Protein AF-A0A834MAJ1-F1 (afdb_monomer)

Structure (mmCIF, N/CA/C/O backbone):
data_AF-A0A834MAJ1-F1
#
_entry.id   AF-A0A834MAJ1-F1
#
loop_
_atom_site.group_PDB
_atom_site.id
_atom_site.type_symbol
_atom_site.label_atom_id
_atom_site.label_alt_id
_atom_site.label_comp_id
_atom_site.label_asym_id
_atom_site.label_entity_id
_atom_site.label_seq_id
_atom_site.pdbx_PDB_ins_code
_atom_site.Cartn_x
_atom_site.Cartn_y
_atom_site.Cartn_z
_atom_site.occupancy
_atom_site.B_iso_or_equiv
_atom_site.auth_seq_id
_atom_site.auth_comp_id
_atom_site.auth_asym_id
_atom_site.auth_atom_id
_atom_site.pdbx_PDB_model_num
ATOM 1 N N . MET A 1 1 ? -11.933 -17.002 26.196 1.00 46.22 1 MET A N 1
ATOM 2 C CA . MET A 1 1 ? -11.369 -16.335 25.002 1.00 46.22 1 MET A CA 1
ATOM 3 C C . MET A 1 1 ? -11.145 -14.880 25.363 1.00 46.22 1 MET A C 1
ATOM 5 O O . MET A 1 1 ? -12.083 -14.262 25.847 1.00 46.22 1 MET A O 1
ATOM 9 N N . GLU A 1 2 ? -9.926 -14.362 25.217 1.00 52.28 2 GLU A N 1
ATOM 10 C CA . GLU A 1 2 ? -9.663 -12.934 25.444 1.00 52.28 2 GLU A CA 1
ATOM 11 C C . GLU A 1 2 ? -10.450 -12.072 24.440 1.00 52.28 2 GLU A C 1
ATOM 13 O O . GLU A 1 2 ? -10.590 -12.468 23.277 1.00 52.28 2 GLU A O 1
ATOM 18 N N . PRO A 1 3 ? -10.980 -10.908 24.855 1.00 64.56 3 PRO A N 1
ATOM 19 C CA . PRO A 1 3 ? -11.708 -10.025 23.956 1.00 64.56 3 PRO A CA 1
ATOM 20 C C . PRO A 1 3 ? -10.778 -9.467 22.868 1.00 64.56 3 PRO A C 1
ATOM 22 O O . PRO A 1 3 ? -9.703 -8.935 23.147 1.00 64.56 3 PRO A O 1
ATOM 25 N N . LEU A 1 4 ? -11.207 -9.563 21.606 1.00 78.62 4 LEU A N 1
ATOM 26 C CA . LEU A 1 4 ? -10.490 -8.982 20.469 1.00 78.62 4 LEU A CA 1
ATOM 27 C C . LEU A 1 4 ? -10.403 -7.461 20.629 1.00 78.62 4 LEU A C 1
ATOM 29 O O . LEU A 1 4 ? -11.425 -6.790 20.752 1.00 78.62 4 LEU A O 1
ATOM 33 N N . LYS A 1 5 ? -9.188 -6.914 20.581 1.00 85.25 5 LYS A N 1
ATOM 34 C CA . LYS A 1 5 ? -8.934 -5.467 20.583 1.00 85.25 5 LYS A CA 1
ATOM 35 C C . LYS A 1 5 ? -9.150 -4.852 19.204 1.00 85.25 5 LYS A C 1
ATOM 37 O O . LYS A 1 5 ? -8.809 -5.480 18.201 1.00 85.25 5 LYS A O 1
ATOM 42 N N . TRP A 1 6 ? -9.617 -3.604 19.143 1.00 85.81 6 TRP A N 1
ATOM 43 C CA . TRP A 1 6 ? -9.810 -2.872 17.879 1.00 85.81 6 TRP A CA 1
ATOM 44 C C . TRP A 1 6 ? -8.545 -2.777 17.030 1.00 85.81 6 TRP A C 1
ATOM 46 O O . TRP A 1 6 ? -8.604 -2.924 15.811 1.00 85.81 6 TRP A O 1
ATOM 56 N N . LYS A 1 7 ? -7.383 -2.646 17.677 1.00 86.19 7 LYS A N 1
ATOM 57 C CA . LYS A 1 7 ? -6.070 -2.659 17.022 1.00 86.19 7 LYS A CA 1
ATOM 58 C C . LYS A 1 7 ? -5.853 -3.864 16.093 1.00 86.19 7 LYS A C 1
ATOM 60 O O . LYS A 1 7 ? -5.155 -3.752 15.087 1.00 86.19 7 LYS A O 1
ATOM 65 N N . ASN A 1 8 ? -6.490 -5.004 16.375 1.00 87.56 8 ASN A N 1
ATOM 66 C CA . ASN A 1 8 ? -6.379 -6.201 15.542 1.00 87.56 8 ASN A CA 1
ATOM 67 C C . ASN A 1 8 ? -6.985 -6.031 14.141 1.00 87.56 8 ASN A C 1
ATOM 69 O O . ASN A 1 8 ? -6.649 -6.817 13.257 1.00 87.56 8 ASN A O 1
ATOM 73 N N . ALA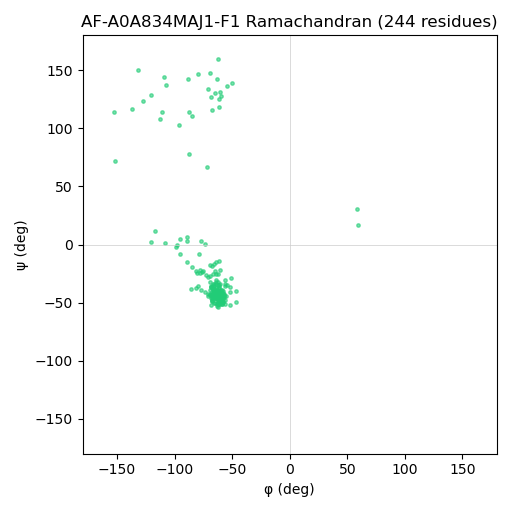 A 1 9 ? -7.832 -5.023 13.904 1.00 85.81 9 ALA A N 1
ATOM 74 C CA . ALA A 1 9 ? -8.330 -4.695 12.566 1.00 85.81 9 ALA A CA 1
ATOM 75 C C . ALA A 1 9 ? -7.207 -4.237 11.615 1.00 85.81 9 ALA A C 1
ATOM 77 O O . ALA A 1 9 ? -7.323 -4.423 10.407 1.00 85.81 9 ALA A O 1
ATOM 78 N N . PHE A 1 10 ? -6.104 -3.703 12.156 1.00 87.94 10 PHE A N 1
ATOM 79 C CA . PHE A 1 10 ? -4.970 -3.165 11.393 1.00 87.94 10 PHE A CA 1
ATOM 80 C C . PHE A 1 10 ? -3.799 -4.143 11.266 1.00 87.94 10 PHE A C 1
ATOM 82 O O . PHE A 1 10 ? -2.800 -3.832 10.623 1.00 87.94 10 PHE A O 1
ATOM 89 N N . LYS A 1 11 ? -3.882 -5.332 11.876 1.00 86.06 11 LYS A N 1
ATOM 90 C CA . LYS A 1 11 ? -2.740 -6.256 11.974 1.00 86.06 11 LYS A CA 1
ATOM 91 C C . LYS A 1 11 ? -2.187 -6.646 10.601 1.00 86.06 11 LYS A C 1
ATOM 93 O O . LYS A 1 11 ? -0.975 -6.728 10.426 1.00 86.06 11 LYS A O 1
ATOM 98 N N . THR A 1 12 ? -3.071 -6.871 9.631 1.00 84.69 12 THR A N 1
ATOM 99 C CA . THR A 1 12 ? -2.677 -7.270 8.273 1.00 84.69 12 THR A CA 1
ATOM 100 C C . THR A 1 12 ? -1.946 -6.135 7.547 1.00 84.69 12 THR A C 1
ATOM 102 O O . THR A 1 12 ? -0.854 -6.356 7.031 1.00 84.69 12 THR A O 1
ATOM 105 N N . SER A 1 13 ? -2.481 -4.909 7.565 1.00 86.62 13 SER A N 1
ATOM 106 C CA . SER A 1 13 ? -1.827 -3.750 6.940 1.00 86.62 13 SER A CA 1
ATOM 107 C C . SER A 1 13 ? -0.518 -3.374 7.641 1.00 86.62 13 SER A C 1
ATOM 109 O O . SER A 1 13 ? 0.466 -3.079 6.970 1.00 86.62 13 SER A O 1
ATOM 111 N N . GLN A 1 14 ? -0.462 -3.457 8.976 1.00 85.94 14 GLN A N 1
ATOM 112 C CA . GLN A 1 14 ? 0.775 -3.252 9.737 1.00 85.94 14 GLN A CA 1
ATOM 113 C C . GLN A 1 14 ? 1.841 -4.282 9.368 1.00 85.94 14 GLN A C 1
ATOM 115 O O . GLN A 1 14 ? 2.971 -3.904 9.087 1.00 85.94 14 GLN A O 1
ATOM 120 N N . SER A 1 15 ? 1.480 -5.567 9.301 1.00 84.75 15 SER A N 1
ATOM 121 C CA . SER A 1 15 ? 2.411 -6.627 8.905 1.00 84.75 15 SER A CA 1
ATOM 122 C C . SER A 1 15 ? 2.980 -6.398 7.505 1.00 84.75 15 SER A C 1
ATOM 124 O O . SER A 1 15 ? 4.165 -6.638 7.291 1.00 84.75 15 SER A O 1
ATOM 126 N N . LEU A 1 16 ? 2.159 -5.926 6.562 1.00 83.50 16 LEU A N 1
ATOM 127 C CA . LEU A 1 16 ? 2.597 -5.615 5.200 1.00 83.50 16 LEU A CA 1
ATOM 128 C C . LEU A 1 16 ? 3.545 -4.418 5.160 1.00 83.50 16 LEU A C 1
ATOM 130 O O . LEU A 1 16 ? 4.599 -4.498 4.535 1.00 83.50 16 LEU A O 1
ATOM 134 N N . LEU A 1 17 ? 3.210 -3.330 5.857 1.00 83.50 17 LEU A N 1
ATOM 135 C CA . LEU A 1 17 ? 4.080 -2.157 5.924 1.00 83.50 17 LEU A CA 1
ATOM 136 C C . LEU A 1 17 ? 5.395 -2.469 6.653 1.00 83.50 17 LEU A C 1
ATOM 138 O O . LEU A 1 17 ? 6.430 -1.927 6.277 1.00 83.50 17 LEU A O 1
ATOM 142 N N . THR A 1 18 ? 5.379 -3.347 7.660 1.00 82.94 18 THR A N 1
ATOM 143 C CA . THR A 1 18 ? 6.596 -3.844 8.319 1.00 82.94 18 THR A CA 1
ATOM 144 C C . THR A 1 18 ? 7.429 -4.687 7.365 1.00 82.94 18 THR A C 1
ATOM 146 O O . THR A 1 18 ? 8.635 -4.495 7.297 1.00 82.94 18 THR A O 1
ATOM 149 N N . TRP A 1 19 ? 6.808 -5.587 6.600 1.00 77.81 19 TRP A N 1
ATOM 150 C CA . TRP A 1 19 ? 7.524 -6.415 5.628 1.00 77.81 19 TRP A CA 1
ATOM 151 C C . TRP A 1 19 ? 8.155 -5.586 4.505 1.00 77.81 19 TRP A C 1
ATOM 153 O O . TRP A 1 19 ? 9.258 -5.882 4.058 1.00 77.81 19 TRP A O 1
ATOM 163 N N . CYS A 1 20 ? 7.494 -4.499 4.105 1.00 75.69 20 CYS A N 1
ATOM 164 C CA . CYS A 1 20 ? 8.055 -3.524 3.174 1.00 75.69 20 CYS A CA 1
ATOM 165 C C . CYS A 1 20 ? 9.075 -2.578 3.837 1.00 75.69 20 CYS A C 1
ATOM 167 O O . CYS A 1 20 ? 9.546 -1.659 3.180 1.00 75.69 20 CYS A O 1
ATOM 169 N N . GLU A 1 21 ? 9.405 -2.753 5.124 1.00 73.62 21 GLU A N 1
ATOM 170 C CA . GLU A 1 21 ? 10.336 -1.905 5.895 1.00 73.62 21 GLU A CA 1
ATOM 171 C C . GLU A 1 21 ? 9.921 -0.426 5.978 1.00 73.62 21 GLU A C 1
ATOM 173 O O . GLU A 1 21 ? 10.701 0.455 6.339 1.00 73.62 21 GLU A O 1
ATOM 178 N N . VAL A 1 22 ? 8.657 -0.146 5.669 1.00 73.75 22 VAL A N 1
ATOM 179 C CA . VAL A 1 22 ? 8.070 1.187 5.731 1.00 73.75 22 VAL A CA 1
ATOM 180 C C . VAL A 1 22 ? 7.583 1.456 7.160 1.00 73.75 22 VAL A C 1
ATOM 182 O O . VAL A 1 22 ? 7.798 2.541 7.695 1.00 73.75 22 VAL A O 1
ATOM 185 N N . TRP A 1 23 ? 7.014 0.453 7.840 1.00 72.69 23 TRP A N 1
ATOM 186 C CA . TRP A 1 23 ? 6.566 0.555 9.234 1.00 72.69 23 TRP A CA 1
ATOM 187 C C . TRP A 1 23 ? 7.670 0.222 10.236 1.00 72.69 23 TRP A C 1
ATOM 189 O O . TRP A 1 23 ? 8.068 -0.934 10.384 1.00 72.69 23 TRP A O 1
ATOM 199 N N . ILE A 1 24 ? 8.096 1.220 11.006 1.00 64.62 24 ILE A N 1
ATOM 200 C CA . ILE A 1 24 ? 9.129 1.058 12.031 1.00 64.62 24 ILE A CA 1
ATOM 201 C C . ILE A 1 24 ? 8.473 0.551 13.323 1.00 64.62 24 ILE A C 1
ATOM 203 O O . ILE A 1 24 ? 7.722 1.272 13.985 1.00 64.62 24 ILE A O 1
ATOM 207 N N . LEU A 1 25 ? 8.750 -0.704 13.682 1.00 57.88 25 LEU A N 1
ATOM 208 C CA . LEU A 1 25 ? 8.228 -1.332 14.903 1.00 57.88 25 LEU A CA 1
ATOM 209 C C . LEU A 1 25 ? 8.798 -0.681 16.180 1.00 57.88 25 LEU A C 1
ATOM 211 O O . LEU A 1 25 ? 8.062 -0.428 17.140 1.00 57.88 25 LEU A O 1
ATOM 215 N N . ASP A 1 26 ? 10.078 -0.307 16.171 1.00 56.38 26 ASP A N 1
ATOM 216 C CA . ASP A 1 26 ? 10.748 0.295 17.324 1.00 56.38 26 ASP A CA 1
ATOM 217 C C . ASP A 1 26 ? 10.617 1.820 17.362 1.00 56.38 26 ASP A C 1
ATOM 219 O O . ASP A 1 26 ? 10.694 2.504 16.346 1.00 56.38 26 ASP A O 1
ATOM 223 N N . LYS A 1 27 ? 10.462 2.391 18.566 1.00 54.06 27 LYS A N 1
ATOM 224 C CA . LYS A 1 27 ? 10.480 3.857 18.764 1.00 54.06 27 LYS A CA 1
ATOM 225 C C . LYS A 1 27 ? 11.814 4.499 18.348 1.00 54.06 27 LYS A C 1
ATOM 227 O O . LYS A 1 27 ? 11.891 5.714 18.224 1.00 54.06 27 LYS A O 1
ATOM 232 N N . LYS A 1 28 ? 12.865 3.698 18.143 1.00 55.03 28 LYS A N 1
ATOM 233 C CA . LYS A 1 28 ? 14.158 4.137 17.616 1.00 55.03 28 LYS A CA 1
ATOM 234 C C . LYS A 1 28 ? 14.376 3.522 16.241 1.00 55.03 28 LYS A C 1
ATOM 236 O O . LYS A 1 28 ? 14.657 2.334 16.120 1.00 55.03 28 LYS A O 1
ATOM 241 N N . ARG A 1 29 ? 14.288 4.355 15.207 1.00 62.09 29 ARG A N 1
ATOM 242 C CA . ARG A 1 29 ? 14.699 3.987 13.853 1.00 62.09 29 ARG A CA 1
ATOM 243 C C . ARG A 1 29 ? 16.192 3.663 13.867 1.00 62.09 29 ARG A C 1
ATOM 245 O O . ARG A 1 29 ? 17.007 4.517 14.213 1.00 62.09 29 ARG A O 1
ATOM 252 N N . THR A 1 30 ? 16.559 2.433 13.526 1.00 68.19 30 THR A N 1
ATOM 253 C CA . THR A 1 30 ? 17.973 2.072 13.394 1.00 68.19 30 THR A CA 1
ATOM 254 C C . THR A 1 30 ? 18.564 2.780 12.175 1.00 68.19 30 THR A C 1
ATOM 256 O O . THR A 1 30 ? 17.884 3.003 11.170 1.00 68.19 30 THR A O 1
ATOM 259 N N . TRP A 1 31 ? 19.848 3.137 12.233 1.00 72.19 31 TRP A N 1
ATOM 260 C CA . TRP A 1 31 ? 20.552 3.755 11.102 1.00 72.19 31 TRP A CA 1
ATOM 261 C C . TRP A 1 31 ? 20.481 2.890 9.828 1.00 72.19 31 TRP A C 1
ATOM 263 O O . TRP A 1 31 ? 20.310 3.404 8.726 1.00 72.19 31 TRP A O 1
ATOM 273 N N . ILE A 1 32 ? 20.484 1.564 9.995 1.00 74.19 32 ILE A N 1
ATOM 274 C CA . ILE A 1 32 ? 20.326 0.588 8.909 1.00 74.19 32 ILE A CA 1
ATOM 275 C C . ILE A 1 32 ? 18.940 0.694 8.250 1.00 74.19 32 ILE A C 1
ATOM 277 O O . ILE A 1 32 ? 18.848 0.685 7.024 1.00 74.19 32 ILE A O 1
ATOM 281 N N . SER A 1 33 ? 17.864 0.833 9.036 1.00 71.69 33 SER A N 1
ATOM 282 C CA . SER A 1 33 ? 16.504 1.022 8.505 1.00 71.69 33 SER A CA 1
ATOM 283 C C . SER A 1 33 ? 16.390 2.322 7.698 1.00 71.69 33 SER A C 1
ATOM 285 O O . SER A 1 33 ? 15.805 2.326 6.614 1.00 71.69 33 SER A O 1
ATOM 287 N N . ASN A 1 34 ? 17.024 3.406 8.162 1.00 75.06 34 ASN A N 1
ATOM 288 C CA . ASN A 1 34 ? 17.093 4.670 7.421 1.00 75.06 34 ASN A CA 1
ATOM 289 C C . ASN A 1 34 ? 17.752 4.505 6.050 1.00 75.06 34 ASN A C 1
ATOM 291 O O . ASN A 1 34 ? 17.166 4.901 5.047 1.00 75.06 34 ASN A O 1
ATOM 295 N N . ILE A 1 35 ? 18.939 3.895 5.997 1.00 79.94 35 ILE A N 1
ATOM 296 C CA . ILE A 1 35 ? 19.668 3.700 4.735 1.00 79.94 35 ILE A CA 1
ATOM 297 C C . ILE A 1 35 ? 18.848 2.878 3.750 1.00 79.94 35 ILE A C 1
ATOM 299 O O . ILE A 1 35 ? 18.716 3.271 2.594 1.00 79.94 35 ILE A O 1
ATOM 303 N N . LYS A 1 36 ? 18.264 1.766 4.208 1.00 79.31 36 LYS A N 1
ATOM 304 C CA . LYS A 1 36 ? 17.434 0.906 3.359 1.00 79.31 36 LYS A CA 1
ATOM 305 C C . LYS A 1 36 ? 16.216 1.648 2.815 1.00 79.31 36 LYS A C 1
ATOM 307 O O . LYS A 1 36 ? 15.972 1.602 1.615 1.00 79.31 36 LYS A O 1
ATOM 312 N N . THR A 1 37 ? 15.495 2.379 3.669 1.00 76.50 37 THR A N 1
ATOM 313 C CA . THR A 1 37 ? 14.310 3.135 3.231 1.00 76.50 37 THR A CA 1
ATOM 314 C C . THR A 1 37 ? 14.692 4.207 2.205 1.00 76.50 37 THR A C 1
ATOM 316 O O . THR A 1 37 ? 14.018 4.359 1.189 1.00 76.50 37 THR A O 1
ATOM 319 N N . THR A 1 38 ? 15.798 4.925 2.434 1.00 79.75 38 THR A N 1
ATOM 320 C CA . THR A 1 38 ? 16.315 5.926 1.491 1.00 79.75 38 THR A CA 1
ATOM 321 C C . THR A 1 38 ? 16.727 5.287 0.169 1.00 79.75 38 THR A C 1
ATOM 323 O O . THR A 1 38 ? 16.395 5.816 -0.885 1.00 79.75 38 THR A O 1
ATOM 326 N N . PHE A 1 39 ? 17.400 4.135 0.204 1.00 85.62 39 PHE A N 1
ATOM 327 C CA . PHE A 1 39 ? 17.750 3.386 -1.000 1.00 85.62 39 PHE A CA 1
ATOM 328 C C . PHE A 1 39 ? 16.502 2.979 -1.793 1.00 85.62 39 PHE A C 1
ATOM 330 O O . PHE A 1 39 ? 16.455 3.199 -2.999 1.00 85.62 39 PHE A O 1
ATOM 337 N N . PHE A 1 40 ? 15.463 2.466 -1.127 1.00 84.75 40 PHE A N 1
ATOM 338 C CA . PHE A 1 40 ? 14.202 2.116 -1.785 1.00 84.75 40 PHE A CA 1
ATOM 339 C C . PHE A 1 40 ? 13.507 3.336 -2.392 1.00 84.75 40 PHE A C 1
ATOM 341 O O . PHE A 1 40 ? 13.060 3.265 -3.533 1.00 84.75 40 PHE A O 1
ATOM 348 N N . ALA A 1 41 ? 13.480 4.468 -1.683 1.00 81.81 41 ALA A N 1
ATOM 349 C CA . ALA A 1 41 ? 12.925 5.715 -2.204 1.00 81.81 41 ALA A CA 1
ATOM 350 C C . ALA A 1 41 ? 13.698 6.228 -3.434 1.00 81.81 41 ALA A C 1
ATOM 352 O O . ALA A 1 41 ? 13.095 6.644 -4.424 1.00 81.81 41 ALA A O 1
ATOM 353 N N . LEU A 1 42 ? 15.031 6.164 -3.405 1.00 86.44 42 LEU A N 1
ATOM 354 C CA . LEU A 1 42 ? 15.866 6.526 -4.551 1.00 86.44 42 LEU A CA 1
ATOM 355 C C . LEU A 1 42 ? 15.636 5.580 -5.734 1.00 86.44 42 LEU A C 1
ATOM 357 O O . LEU A 1 42 ? 15.492 6.053 -6.856 1.00 86.44 42 LEU A O 1
ATOM 361 N N . ALA A 1 43 ? 15.535 4.271 -5.493 1.00 89.75 43 ALA A N 1
ATOM 362 C CA . ALA A 1 43 ? 15.233 3.293 -6.535 1.00 89.75 43 ALA A CA 1
ATOM 363 C C . ALA A 1 43 ? 13.878 3.576 -7.203 1.00 89.75 43 ALA A C 1
ATOM 365 O O . ALA A 1 43 ? 13.795 3.556 -8.428 1.00 89.75 43 ALA A O 1
ATOM 366 N N . THR A 1 44 ? 12.840 3.919 -6.427 1.00 88.12 44 THR A N 1
ATOM 367 C CA . THR A 1 44 ? 11.529 4.300 -6.982 1.00 88.12 44 THR A CA 1
ATOM 368 C C . THR A 1 44 ? 11.578 5.596 -7.787 1.00 88.12 44 THR A C 1
ATOM 370 O O . THR A 1 44 ? 10.970 5.658 -8.845 1.00 88.12 44 THR A O 1
ATOM 373 N N . ILE A 1 45 ? 12.359 6.596 -7.358 1.00 88.50 45 ILE A N 1
ATOM 374 C CA . ILE A 1 45 ? 12.546 7.837 -8.129 1.00 88.50 45 ILE A CA 1
ATOM 375 C C . ILE A 1 45 ? 13.259 7.549 -9.454 1.00 88.50 45 ILE A C 1
ATOM 377 O O . ILE A 1 45 ? 12.858 8.061 -10.494 1.00 88.50 45 ILE A O 1
ATOM 381 N N . ILE A 1 46 ? 14.307 6.719 -9.434 1.00 91.38 46 ILE A N 1
ATOM 382 C CA . ILE A 1 46 ? 15.023 6.315 -10.652 1.00 91.38 46 ILE A CA 1
ATOM 383 C C . ILE A 1 46 ? 14.075 5.571 -11.596 1.00 91.38 46 ILE A C 1
ATOM 385 O O . ILE A 1 46 ? 14.083 5.832 -12.794 1.00 91.38 46 ILE A O 1
ATOM 389 N N . PHE A 1 47 ? 13.237 4.684 -11.065 1.00 92.38 47 PHE A N 1
ATOM 390 C CA . PHE A 1 47 ? 12.211 3.997 -11.840 1.00 92.38 47 PHE A CA 1
ATOM 391 C C . PHE A 1 47 ? 11.176 4.966 -12.440 1.00 92.38 47 PHE A C 1
ATOM 393 O O . PHE A 1 47 ? 10.884 4.876 -13.626 1.00 92.38 47 PHE A O 1
ATOM 400 N N . ASP A 1 48 ? 10.690 5.958 -11.692 1.00 90.56 48 ASP A N 1
ATOM 401 C CA . ASP A 1 48 ? 9.782 6.975 -12.241 1.00 90.56 48 ASP A CA 1
ATOM 402 C C . ASP A 1 48 ? 10.455 7.790 -13.369 1.00 90.56 48 ASP A C 1
ATOM 404 O O . ASP A 1 48 ? 9.818 8.127 -14.369 1.00 90.56 48 ASP A O 1
ATOM 408 N N . ILE A 1 49 ? 11.765 8.051 -13.269 1.00 90.50 49 ILE A N 1
ATOM 409 C CA . ILE A 1 49 ? 12.543 8.698 -14.338 1.00 90.50 49 ILE A CA 1
ATOM 410 C C . ILE A 1 49 ? 12.600 7.824 -15.598 1.00 90.50 49 ILE A C 1
ATOM 412 O O . ILE A 1 49 ? 12.466 8.361 -16.697 1.00 90.50 49 ILE A O 1
ATOM 416 N N . THR A 1 50 ? 12.762 6.499 -15.487 1.00 90.88 50 THR A N 1
ATOM 417 C CA . THR A 1 50 ? 12.778 5.634 -16.683 1.00 90.88 50 THR A CA 1
ATOM 418 C C . THR A 1 50 ? 11.425 5.627 -17.394 1.00 90.88 50 THR A C 1
ATOM 420 O O . THR A 1 50 ? 11.391 5.660 -18.624 1.00 90.88 50 THR A O 1
ATOM 423 N N . LEU A 1 51 ? 10.318 5.689 -16.648 1.00 90.12 51 LEU A N 1
ATOM 424 C CA . LEU A 1 51 ? 8.976 5.851 -17.219 1.00 90.12 51 LEU A CA 1
ATOM 425 C C . LEU A 1 51 ? 8.812 7.199 -17.938 1.00 90.12 51 LEU A C 1
ATOM 427 O O . LEU A 1 51 ? 8.228 7.258 -19.020 1.00 90.12 51 LEU A O 1
ATOM 431 N N . LEU A 1 52 ? 9.344 8.285 -17.365 1.00 89.81 52 LEU A N 1
ATOM 432 C CA . LEU A 1 52 ? 9.328 9.609 -17.998 1.00 89.81 52 LEU A CA 1
ATOM 433 C C . LEU A 1 52 ? 10.146 9.643 -19.294 1.00 89.81 52 LEU A C 1
ATOM 435 O O . LEU A 1 52 ? 9.717 10.261 -20.269 1.00 89.81 52 LEU A O 1
ATOM 439 N N . MET A 1 53 ? 11.297 8.967 -19.319 1.00 88.81 53 MET A N 1
ATOM 440 C CA . MET A 1 53 ? 12.101 8.833 -20.534 1.00 88.81 53 MET A CA 1
ATOM 441 C C . MET A 1 53 ? 11.309 8.124 -21.636 1.00 88.81 53 MET A C 1
ATOM 443 O O . MET A 1 53 ? 11.255 8.624 -22.759 1.00 88.81 53 MET A O 1
ATOM 447 N N . GLU A 1 54 ? 10.643 7.010 -21.319 1.00 89.38 54 GLU A N 1
ATOM 448 C CA . GLU A 1 54 ? 9.808 6.300 -22.294 1.00 89.38 54 GLU A CA 1
ATOM 449 C C . GLU A 1 54 ? 8.675 7.187 -22.823 1.00 89.38 54 GLU A C 1
ATOM 451 O O . GLU A 1 54 ? 8.493 7.313 -24.033 1.00 89.38 54 GLU A O 1
ATOM 456 N N . MET A 1 55 ? 7.979 7.901 -21.932 1.00 88.38 55 MET A N 1
ATOM 457 C CA . MET A 1 55 ? 6.931 8.855 -22.310 1.00 88.38 55 MET A CA 1
ATOM 458 C C . MET A 1 55 ? 7.434 9.938 -23.270 1.00 88.38 55 MET A C 1
ATOM 460 O O . MET A 1 55 ? 6.755 10.264 -24.245 1.00 88.38 55 MET A O 1
ATOM 464 N N . GLN A 1 56 ? 8.628 10.486 -23.029 1.00 88.62 56 GLN A N 1
ATOM 465 C CA . GLN A 1 56 ? 9.236 11.483 -23.912 1.00 88.62 56 GLN A CA 1
ATOM 466 C C . GLN A 1 56 ? 9.524 10.904 -25.305 1.00 88.62 56 GLN A C 1
ATOM 468 O O . GLN A 1 56 ? 9.307 11.567 -26.321 1.00 88.62 56 GLN A O 1
ATOM 473 N N . LEU A 1 57 ? 10.000 9.662 -25.365 1.00 88.00 57 LEU A N 1
ATOM 474 C CA . LEU A 1 57 ? 10.306 8.981 -26.616 1.00 88.00 57 LEU A CA 1
ATOM 475 C C . LEU A 1 57 ? 9.033 8.650 -27.412 1.00 88.00 57 LEU A C 1
ATOM 477 O O . LEU A 1 57 ? 8.991 8.915 -28.616 1.00 88.00 57 LEU A O 1
ATOM 481 N N . LEU A 1 58 ? 7.980 8.160 -26.756 1.00 87.75 58 LEU A N 1
ATOM 482 C CA . LEU A 1 58 ? 6.674 7.922 -27.382 1.00 87.75 58 LEU A CA 1
ATOM 483 C C . LEU A 1 58 ? 6.042 9.223 -27.896 1.00 87.75 58 LEU A C 1
ATOM 485 O O . LEU A 1 58 ? 5.522 9.263 -29.014 1.00 87.75 58 LEU A O 1
ATOM 489 N N . PHE A 1 59 ? 6.163 10.315 -27.132 1.00 88.19 59 PHE A N 1
ATOM 490 C CA . PHE A 1 59 ? 5.720 11.645 -27.556 1.00 88.19 59 PHE A CA 1
ATOM 491 C C . PHE A 1 59 ? 6.427 12.103 -28.836 1.00 88.19 59 PHE A C 1
ATOM 493 O O . PHE A 1 59 ? 5.774 12.548 -29.781 1.00 88.19 59 PHE A O 1
ATOM 500 N N . ASN A 1 60 ? 7.747 11.916 -28.917 1.00 88.44 60 ASN A N 1
ATOM 501 C CA . ASN A 1 60 ? 8.522 12.237 -30.118 1.00 88.44 60 ASN A CA 1
ATOM 502 C C . ASN A 1 60 ? 8.123 11.375 -31.329 1.00 88.44 60 ASN A C 1
ATOM 504 O O . ASN A 1 60 ? 8.163 11.858 -32.461 1.00 88.44 60 ASN A O 1
ATOM 508 N N . ARG A 1 61 ? 7.708 10.121 -31.103 1.00 88.88 61 ARG A N 1
ATOM 509 C CA . ARG A 1 61 ? 7.202 9.208 -32.145 1.00 88.88 61 ARG A CA 1
ATOM 510 C C . ARG A 1 61 ? 5.747 9.474 -32.553 1.00 88.88 61 ARG A C 1
ATOM 512 O O . ARG A 1 61 ? 5.304 8.904 -33.544 1.00 88.88 61 ARG A O 1
ATOM 519 N N . ARG A 1 62 ? 5.029 10.359 -31.845 1.00 88.25 62 ARG A N 1
ATOM 520 C CA . ARG A 1 62 ? 3.593 10.656 -32.035 1.00 88.25 62 ARG A CA 1
ATOM 521 C C . ARG A 1 62 ? 2.684 9.430 -31.870 1.00 88.25 62 ARG A C 1
ATOM 523 O O . ARG A 1 62 ? 1.624 9.356 -32.489 1.00 88.25 62 ARG A O 1
ATOM 530 N N . ASP A 1 63 ? 3.085 8.485 -31.024 1.00 84.62 63 ASP A N 1
ATOM 531 C CA . ASP A 1 63 ? 2.309 7.278 -30.733 1.00 84.62 63 ASP A CA 1
ATOM 532 C C . 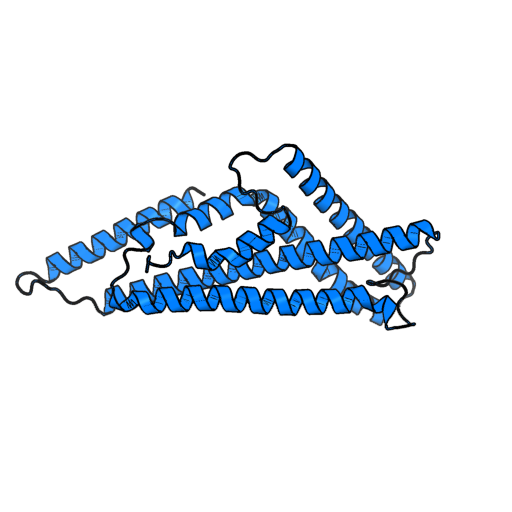ASP A 1 63 ? 1.315 7.534 -29.588 1.00 84.62 63 ASP A C 1
ATOM 534 O O . ASP A 1 63 ? 1.555 7.218 -28.423 1.00 84.62 63 ASP A O 1
ATOM 538 N N . TYR A 1 64 ? 0.202 8.199 -29.906 1.00 83.12 64 TYR A N 1
ATOM 539 C CA . TYR A 1 64 ? -0.770 8.642 -28.900 1.00 83.12 64 TYR A CA 1
ATOM 540 C C . TYR A 1 64 ? -1.495 7.495 -28.184 1.00 83.12 64 TYR A C 1
ATOM 542 O O . TYR A 1 64 ? -1.915 7.668 -27.036 1.00 83.12 64 TYR A O 1
ATOM 550 N N . GLU A 1 65 ? -1.614 6.329 -28.820 1.00 84.44 65 GLU A N 1
ATOM 551 C CA . GLU A 1 65 ? -2.202 5.143 -28.199 1.00 84.44 65 GLU A CA 1
ATOM 552 C C . GLU A 1 65 ? -1.286 4.621 -27.088 1.00 84.44 65 GLU A C 1
ATOM 554 O O . GLU A 1 65 ? -1.712 4.535 -25.930 1.00 84.44 65 GLU A O 1
ATOM 559 N N . ALA A 1 66 ? -0.003 4.398 -27.395 1.00 83.00 66 ALA A N 1
ATOM 560 C CA . ALA A 1 66 ? 0.984 3.958 -26.412 1.00 83.00 66 ALA A CA 1
ATOM 561 C C . ALA A 1 66 ? 1.176 4.977 -25.275 1.00 83.00 66 ALA A C 1
ATOM 563 O O . ALA A 1 66 ? 1.294 4.584 -24.109 1.00 83.00 66 ALA A O 1
ATOM 564 N N . ILE A 1 67 ? 1.134 6.281 -25.585 1.00 85.62 67 ILE A N 1
ATOM 565 C CA . ILE A 1 67 ? 1.199 7.366 -24.591 1.00 85.62 67 ILE A CA 1
ATOM 566 C C . ILE A 1 67 ? 0.055 7.259 -23.582 1.00 85.62 67 ILE A C 1
ATOM 568 O O . ILE A 1 67 ? 0.287 7.433 -22.389 1.00 85.62 67 ILE A O 1
ATOM 572 N N . SER A 1 68 ? -1.173 6.969 -24.023 1.00 85.25 68 SER A N 1
ATOM 573 C CA . SER A 1 68 ? -2.324 6.882 -23.114 1.00 85.25 68 SER A CA 1
ATOM 574 C C . SER A 1 68 ? -2.163 5.763 -22.074 1.00 85.25 68 SER A C 1
ATOM 576 O O . SER A 1 68 ? -2.436 5.961 -20.887 1.00 85.25 68 SER A O 1
ATOM 578 N N . ILE A 1 69 ? -1.626 4.617 -22.500 1.00 82.56 69 ILE A N 1
ATOM 579 C CA . ILE A 1 69 ? -1.367 3.445 -21.654 1.00 82.56 69 ILE A CA 1
ATOM 580 C C . ILE A 1 69 ? -0.206 3.723 -20.687 1.00 82.56 69 ILE A C 1
ATOM 582 O O . ILE A 1 69 ? -0.294 3.435 -19.486 1.00 82.56 69 ILE A O 1
ATOM 586 N N . HIS A 1 70 ? 0.873 4.335 -21.179 1.00 84.94 70 HIS A N 1
ATOM 587 C CA . HIS A 1 70 ? 2.031 4.687 -20.357 1.00 84.94 70 HIS A CA 1
ATOM 588 C C . HIS A 1 70 ? 1.720 5.809 -19.364 1.00 84.94 70 HIS A C 1
ATOM 590 O O . HIS A 1 70 ? 2.222 5.779 -18.243 1.00 84.94 70 HIS A O 1
ATOM 596 N N . LEU A 1 71 ? 0.835 6.748 -19.708 1.00 86.12 71 LEU A N 1
ATOM 597 C CA . LEU A 1 71 ? 0.400 7.804 -18.798 1.00 86.12 71 LEU A CA 1
ATOM 598 C C . LEU A 1 71 ? -0.353 7.234 -17.590 1.00 86.12 71 LEU A C 1
ATOM 600 O O . LEU A 1 71 ? -0.111 7.666 -16.462 1.00 86.12 71 LEU A O 1
ATOM 604 N N . ALA A 1 72 ? -1.239 6.254 -17.802 1.00 84.75 72 ALA A N 1
ATOM 605 C CA . ALA A 1 72 ? -1.932 5.569 -16.708 1.00 84.75 72 ALA A CA 1
ATOM 606 C C . ALA A 1 72 ? -0.939 4.836 -15.791 1.00 84.75 72 ALA A C 1
ATOM 608 O O . ALA A 1 72 ? -1.018 4.941 -14.566 1.00 84.75 72 ALA A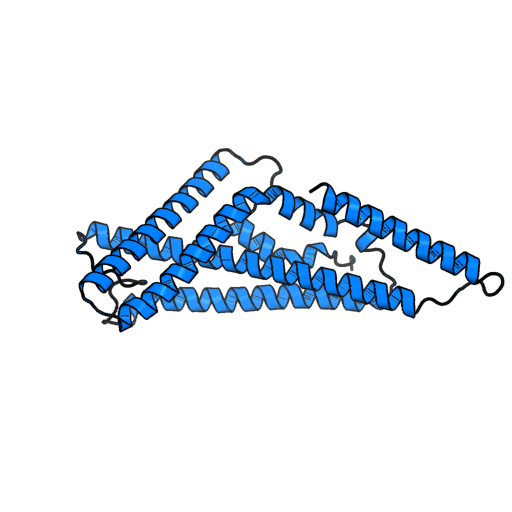 O 1
ATOM 609 N N . THR A 1 73 ? 0.038 4.161 -16.398 1.00 85.31 73 THR A N 1
ATOM 610 C CA . THR A 1 73 ? 1.111 3.433 -15.708 1.00 85.31 73 THR A CA 1
ATOM 611 C C . THR A 1 73 ? 1.980 4.377 -14.869 1.00 85.31 73 THR A C 1
ATOM 613 O O . THR A 1 73 ? 2.154 4.165 -13.669 1.00 85.31 73 THR A O 1
ATOM 616 N N . LEU A 1 74 ? 2.448 5.477 -15.464 1.00 87.25 74 LEU A N 1
ATOM 617 C CA . LEU A 1 74 ? 3.207 6.527 -14.787 1.00 87.25 74 LEU A CA 1
ATOM 618 C C . LEU A 1 74 ? 2.409 7.147 -13.634 1.00 87.25 74 LEU A C 1
ATOM 620 O O . LEU A 1 74 ? 2.922 7.255 -12.524 1.00 87.25 74 LEU A O 1
ATOM 624 N N . SER A 1 75 ? 1.149 7.522 -13.870 1.00 86.62 75 SER A N 1
ATOM 625 C CA . SER A 1 75 ? 0.295 8.147 -12.848 1.00 86.62 75 SER A CA 1
ATOM 626 C C . SER A 1 75 ? 0.109 7.240 -11.632 1.00 86.62 75 SER A C 1
ATOM 628 O O . SER A 1 75 ? 0.128 7.711 -10.493 1.00 86.62 75 SER A O 1
ATOM 630 N N . LEU A 1 76 ? -0.038 5.933 -11.866 1.00 86.31 76 LEU A N 1
ATOM 631 C CA . LEU A 1 76 ? -0.174 4.930 -10.817 1.00 86.31 76 LEU A CA 1
ATOM 632 C C . LEU A 1 76 ? 1.101 4.820 -9.968 1.00 86.31 76 LEU A C 1
ATOM 634 O O . LEU A 1 76 ? 1.020 4.919 -8.742 1.00 86.31 76 LEU A O 1
ATOM 638 N N . TYR A 1 77 ? 2.272 4.672 -10.593 1.00 86.88 77 TYR A N 1
ATOM 639 C CA . TYR A 1 77 ? 3.531 4.518 -9.856 1.00 86.88 77 TYR A CA 1
ATOM 640 C C . TYR A 1 77 ? 3.976 5.804 -9.163 1.00 86.88 77 TYR A C 1
ATOM 642 O O . TYR A 1 77 ? 4.277 5.759 -7.972 1.00 86.88 77 TYR A O 1
ATOM 650 N N . VAL A 1 78 ? 3.869 6.959 -9.827 1.00 87.12 78 VAL A N 1
ATOM 651 C CA . VAL A 1 78 ? 4.122 8.269 -9.205 1.00 87.12 78 VAL A CA 1
ATOM 652 C C . VAL A 1 78 ? 3.184 8.487 -8.015 1.00 87.12 78 VAL A C 1
ATOM 654 O O . VAL A 1 78 ? 3.616 8.935 -6.951 1.00 87.12 78 VAL A O 1
ATOM 657 N N . GLY A 1 79 ? 1.905 8.118 -8.146 1.00 85.25 79 GLY A N 1
ATOM 658 C CA . GLY A 1 79 ? 0.943 8.163 -7.046 1.00 85.25 79 GLY A CA 1
ATOM 659 C C . GLY A 1 79 ? 1.382 7.321 -5.844 1.00 85.25 79 GLY A C 1
ATOM 660 O O . GLY A 1 79 ? 1.312 7.783 -4.701 1.00 85.25 79 GLY A O 1
ATOM 661 N N . PHE A 1 80 ? 1.892 6.109 -6.077 1.00 83.81 80 PHE A N 1
ATOM 662 C CA . PHE A 1 80 ? 2.437 5.265 -5.013 1.00 83.81 80 PHE A CA 1
ATOM 663 C C . PHE A 1 80 ? 3.743 5.808 -4.420 1.00 83.81 80 PHE A C 1
ATOM 665 O O . PHE A 1 80 ? 3.885 5.799 -3.194 1.00 83.81 80 PHE A O 1
ATOM 672 N N . THR A 1 81 ? 4.648 6.358 -5.232 1.00 84.44 81 THR A N 1
ATOM 673 C CA . THR A 1 81 ? 5.863 7.046 -4.766 1.00 84.44 81 THR A CA 1
ATOM 674 C C . THR A 1 81 ? 5.507 8.206 -3.830 1.00 84.44 81 THR A C 1
ATOM 676 O O . THR A 1 81 ? 6.068 8.326 -2.737 1.00 84.44 81 THR A O 1
ATOM 679 N N . ILE A 1 82 ? 4.502 9.016 -4.184 1.00 84.31 82 ILE A N 1
ATOM 680 C CA . ILE A 1 82 ? 3.999 10.097 -3.323 1.00 84.31 82 ILE A CA 1
ATOM 681 C C . ILE A 1 82 ? 3.458 9.535 -2.001 1.00 84.31 82 ILE A C 1
ATOM 683 O O . ILE A 1 82 ? 3.815 10.054 -0.940 1.00 84.31 82 ILE A O 1
ATOM 687 N N . LYS A 1 83 ? 2.654 8.459 -2.027 1.00 82.81 83 LYS A N 1
ATOM 688 C CA . LYS A 1 83 ? 2.152 7.808 -0.798 1.00 82.81 83 LYS A CA 1
ATOM 689 C C . LYS A 1 83 ? 3.298 7.338 0.107 1.00 82.81 83 LYS A C 1
ATOM 691 O O . LYS A 1 83 ? 3.249 7.581 1.313 1.00 82.81 83 LYS A O 1
ATOM 696 N N . ILE A 1 84 ? 4.347 6.731 -0.458 1.00 80.69 84 ILE A N 1
ATOM 697 C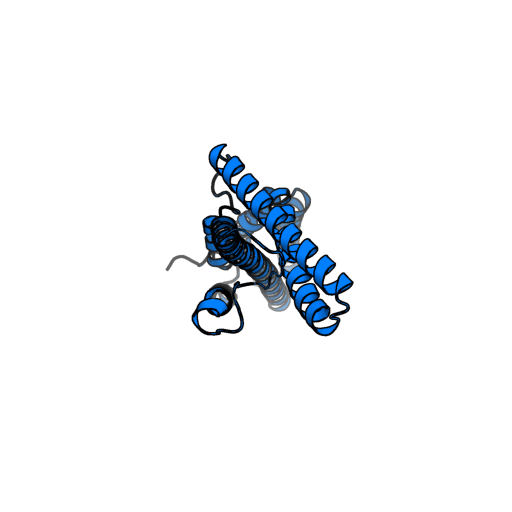 CA . ILE A 1 84 ? 5.548 6.301 0.279 1.00 80.69 84 ILE A CA 1
ATOM 698 C C . ILE A 1 84 ? 6.219 7.497 0.970 1.00 80.69 84 ILE A C 1
ATOM 700 O O . ILE A 1 84 ? 6.476 7.452 2.175 1.00 80.69 84 ILE A O 1
ATOM 704 N N . ILE A 1 85 ? 6.455 8.593 0.239 1.00 79.88 85 ILE A N 1
ATOM 705 C CA . ILE A 1 85 ? 7.079 9.812 0.780 1.00 79.88 85 ILE A CA 1
ATOM 706 C C . ILE A 1 85 ? 6.217 10.434 1.881 1.00 79.88 85 ILE A C 1
ATOM 708 O O . ILE A 1 85 ? 6.726 10.773 2.953 1.00 79.88 85 ILE A O 1
ATOM 712 N N . MET A 1 86 ? 4.912 10.576 1.643 1.00 80.06 86 MET A N 1
ATOM 713 C CA . MET A 1 86 ? 3.975 11.114 2.630 1.00 80.06 86 MET A CA 1
ATOM 714 C C . MET A 1 86 ? 3.995 10.291 3.910 1.00 80.06 86 MET A C 1
ATOM 716 O O . MET A 1 86 ? 4.064 10.854 5.004 1.00 80.06 86 MET A O 1
ATOM 720 N N . PHE A 1 87 ? 3.988 8.968 3.785 1.00 75.94 87 PHE A N 1
ATOM 721 C CA . PHE A 1 87 ? 4.014 8.114 4.951 1.00 75.94 87 PHE A CA 1
ATOM 722 C C . PHE A 1 87 ? 5.333 8.197 5.706 1.00 75.94 87 PHE A C 1
ATOM 724 O O . PHE A 1 87 ? 5.294 8.335 6.925 1.00 75.94 87 PHE A O 1
ATOM 731 N N . MET A 1 88 ? 6.485 8.195 5.029 1.00 75.12 88 MET A N 1
ATOM 732 C CA . MET A 1 88 ? 7.778 8.375 5.702 1.00 75.12 88 MET A CA 1
ATOM 733 C C . MET A 1 88 ? 7.812 9.652 6.551 1.00 75.12 88 MET A C 1
ATOM 735 O O . MET A 1 88 ? 8.411 9.667 7.622 1.00 75.12 88 MET A O 1
ATOM 739 N N . ARG A 1 89 ? 7.133 10.717 6.104 1.00 79.44 89 ARG A N 1
ATOM 740 C CA . ARG A 1 89 ? 7.020 11.981 6.848 1.00 79.44 89 ARG A CA 1
ATOM 741 C C . ARG A 1 89 ? 5.999 11.940 7.985 1.00 79.44 89 ARG A C 1
ATOM 743 O O . ARG A 1 89 ? 6.105 12.749 8.900 1.00 79.44 89 ARG A O 1
ATOM 750 N N . LYS A 1 90 ? 4.998 11.059 7.907 1.00 79.12 90 LYS A N 1
ATOM 751 C CA . LYS A 1 90 ? 3.845 10.996 8.823 1.00 79.12 90 LYS A CA 1
ATOM 752 C C . LYS A 1 90 ? 3.751 9.695 9.634 1.00 79.12 90 LYS A C 1
ATOM 754 O O . LYS A 1 90 ? 2.732 9.429 10.269 1.00 79.12 90 LYS A O 1
ATOM 759 N N . THR A 1 91 ? 4.805 8.878 9.623 1.00 76.81 91 THR A N 1
ATOM 760 C CA . THR A 1 91 ? 4.813 7.536 10.232 1.00 76.81 91 THR A CA 1
ATOM 761 C C . THR A 1 91 ? 4.513 7.598 11.730 1.00 76.81 91 THR A C 1
ATOM 763 O O . THR A 1 91 ? 3.720 6.803 12.229 1.00 76.81 91 THR A O 1
ATOM 766 N N . GLU A 1 92 ? 5.091 8.567 12.447 1.00 76.19 92 GLU A N 1
ATOM 767 C CA . GLU A 1 92 ? 4.865 8.734 13.888 1.00 76.19 92 GLU A CA 1
ATOM 768 C C . GLU A 1 92 ? 3.416 9.103 14.209 1.00 76.19 92 GLU A C 1
ATOM 770 O O . GLU A 1 92 ? 2.814 8.491 15.091 1.00 76.19 92 GLU A O 1
ATOM 775 N N . GLN A 1 93 ? 2.819 10.034 13.454 1.00 79.06 93 GLN A N 1
ATOM 776 C CA . GLN A 1 93 ? 1.410 10.385 13.633 1.00 79.06 93 GLN A CA 1
ATOM 777 C C . GLN A 1 93 ? 0.497 9.181 13.415 1.00 79.06 93 GLN A C 1
ATOM 779 O O . GLN A 1 93 ? -0.403 8.924 14.215 1.00 79.06 93 GLN A O 1
ATOM 784 N N . LEU A 1 94 ? 0.743 8.412 12.351 1.00 78.50 94 LEU A N 1
ATOM 785 C CA . LEU A 1 94 ? -0.079 7.251 12.031 1.00 78.50 94 LEU A CA 1
ATOM 786 C C . LEU A 1 94 ? 0.090 6.130 13.062 1.00 78.50 94 LEU A C 1
ATOM 788 O O . LEU A 1 94 ? -0.882 5.471 13.427 1.00 78.50 94 LEU A O 1
ATOM 792 N N . ARG A 1 95 ? 1.302 5.940 13.589 1.00 79.12 95 ARG A N 1
ATOM 793 C CA . ARG A 1 95 ? 1.553 5.023 14.703 1.00 79.12 95 ARG A CA 1
ATOM 794 C C . ARG A 1 95 ? 0.785 5.446 15.951 1.00 79.12 95 ARG A C 1
ATOM 796 O O . ARG A 1 95 ? 0.079 4.614 16.517 1.00 79.12 95 ARG A O 1
ATOM 803 N N . ASN A 1 96 ? 0.892 6.715 16.345 1.00 79.50 96 ASN A N 1
ATOM 804 C CA . ASN A 1 96 ? 0.177 7.250 17.502 1.00 79.50 96 ASN A CA 1
ATOM 805 C C . ASN A 1 96 ? -1.333 7.049 17.338 1.00 79.50 96 ASN A C 1
ATOM 807 O O . ASN A 1 96 ? -1.979 6.567 18.263 1.00 79.50 96 ASN A O 1
ATOM 811 N N . LEU A 1 97 ? -1.876 7.311 16.142 1.00 80.25 97 LEU A N 1
ATOM 812 C CA . LEU A 1 97 ? -3.282 7.075 15.818 1.00 80.25 97 LEU A CA 1
ATOM 813 C C . LEU A 1 97 ? -3.683 5.604 16.004 1.00 80.25 97 LEU A C 1
ATOM 815 O O . LEU A 1 97 ? -4.712 5.335 16.617 1.00 80.25 97 LEU A O 1
ATOM 819 N N . ILE A 1 98 ? -2.887 4.641 15.526 1.00 82.94 98 ILE A N 1
ATOM 820 C CA . ILE A 1 98 ? -3.199 3.213 15.712 1.00 82.94 98 ILE A CA 1
ATOM 821 C C . ILE A 1 98 ? -3.070 2.790 17.183 1.00 82.94 98 ILE A C 1
ATOM 823 O O . ILE A 1 98 ? -3.867 1.983 17.662 1.00 82.94 98 ILE A O 1
ATOM 827 N N . GLU A 1 99 ? -2.101 3.334 17.923 1.00 81.31 99 GLU A N 1
ATOM 828 C CA . GLU A 1 99 ? -1.960 3.083 19.363 1.00 81.31 99 GLU A CA 1
ATOM 829 C C . GLU A 1 99 ? -3.178 3.588 20.162 1.00 81.31 99 GLU A C 1
ATOM 831 O O . GLU A 1 99 ? -3.507 2.995 21.190 1.00 81.31 99 GLU A O 1
ATOM 836 N N . LEU A 1 100 ? -3.924 4.590 19.669 1.00 81.0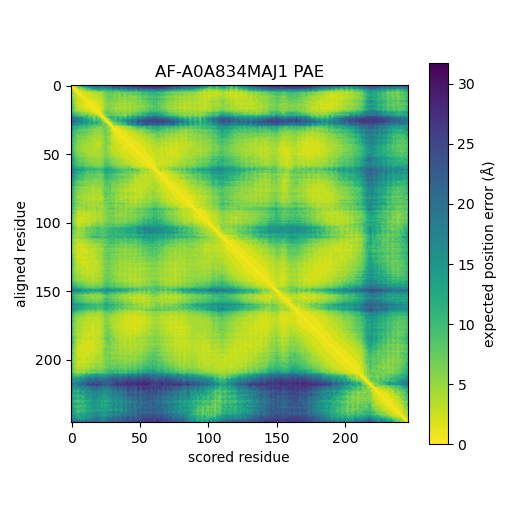6 100 LEU A N 1
ATOM 837 C CA . LEU A 1 100 ? -5.194 4.999 20.286 1.00 81.06 100 LEU A CA 1
ATOM 838 C C . LEU A 1 100 ? -6.227 3.876 20.305 1.00 81.06 100 LEU A C 1
ATOM 840 O O . LEU A 1 100 ? -6.961 3.771 21.281 1.00 81.06 100 LEU A O 1
ATOM 844 N N . PHE A 1 101 ? -6.253 3.001 19.298 1.00 81.62 101 PHE A N 1
ATOM 845 C CA . PHE A 1 101 ? -7.178 1.860 19.243 1.00 81.62 101 PHE A CA 1
ATOM 846 C C . PHE A 1 101 ? -6.816 0.718 20.210 1.00 81.62 101 PHE A C 1
ATOM 848 O O . PHE A 1 101 ? -7.509 -0.298 20.246 1.00 81.62 101 PHE A O 1
ATOM 855 N N . ASP A 1 102 ? -5.740 0.868 20.987 1.00 80.75 102 ASP A N 1
ATOM 856 C CA . ASP A 1 102 ? -5.376 0.004 22.121 1.00 80.75 102 ASP A CA 1
ATOM 857 C C . ASP A 1 102 ? -5.829 0.604 23.470 1.00 80.75 102 ASP A C 1
ATOM 859 O O . ASP A 1 102 ? -5.564 0.038 24.531 1.00 80.75 102 ASP A O 1
ATOM 863 N N . TRP A 1 103 ? -6.466 1.784 23.464 1.00 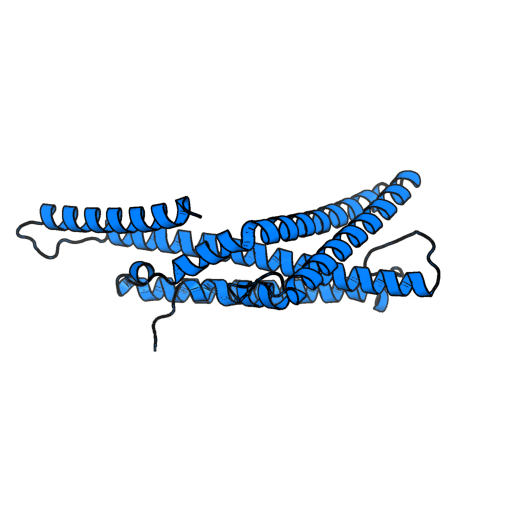80.50 103 TRP A N 1
ATOM 864 C CA . TRP A 1 103 ? -6.919 2.439 24.689 1.00 80.50 103 TRP A CA 1
ATOM 865 C C . TRP A 1 103 ? -8.066 1.643 25.339 1.00 80.50 103 TRP A C 1
ATOM 867 O O . TRP A 1 103 ? -9.091 1.430 24.687 1.00 80.50 103 TRP A O 1
ATOM 877 N N . PRO A 1 104 ? -7.972 1.283 26.638 1.00 75.81 104 PRO A N 1
ATOM 878 C CA . PRO A 1 104 ? -8.988 0.468 27.311 1.00 75.81 104 PRO A CA 1
ATOM 879 C C . PRO A 1 104 ? -10.407 1.047 27.242 1.00 75.81 104 PRO A C 1
ATOM 881 O O . PRO A 1 104 ? -11.381 0.304 27.191 1.00 75.81 104 PRO A O 1
ATOM 884 N N . GLY A 1 105 ? -10.535 2.378 27.186 1.00 71.25 105 GLY A N 1
ATOM 885 C CA . GLY A 1 105 ? -11.832 3.051 27.098 1.00 71.25 105 GLY A CA 1
ATOM 886 C C . GLY A 1 105 ? -12.588 2.832 25.781 1.00 71.25 105 GLY A C 1
ATOM 887 O O . GLY A 1 105 ? -13.796 3.051 25.760 1.00 71.25 105 GLY A O 1
ATOM 888 N N . LEU A 1 106 ? -11.912 2.394 24.708 1.00 74.00 106 LEU A N 1
ATOM 889 C CA . LEU A 1 106 ? -12.542 1.995 23.437 1.00 74.00 106 LEU A CA 1
ATOM 890 C C . LEU A 1 106 ? -13.014 0.537 23.435 1.00 74.00 106 LEU A C 1
ATOM 892 O O . LEU A 1 106 ? -13.840 0.162 22.603 1.00 74.00 106 LEU A O 1
ATOM 896 N N . ASP A 1 107 ? -12.485 -0.286 24.341 1.00 76.12 107 ASP A N 1
ATOM 897 C CA . ASP A 1 107 ? -12.893 -1.682 24.502 1.00 76.12 107 ASP A CA 1
ATOM 898 C C . ASP A 1 107 ? -14.064 -1.838 25.492 1.00 76.12 107 ASP A C 1
ATOM 900 O O . ASP A 1 107 ? -14.742 -2.869 25.474 1.00 76.12 107 ASP A O 1
ATOM 904 N N . ASP A 1 108 ? -14.336 -0.796 26.286 1.00 77.31 108 ASP A N 1
ATOM 905 C CA . ASP A 1 108 ? -15.485 -0.640 27.188 1.00 77.31 108 ASP A CA 1
ATOM 906 C C . ASP A 1 108 ? -16.793 -0.403 26.405 1.00 77.31 108 ASP A C 1
ATOM 908 O O . ASP A 1 108 ? -17.372 0.687 26.391 1.00 77.31 108 ASP A O 1
ATOM 912 N N . ILE A 1 109 ? -17.203 -1.439 25.672 1.00 75.69 109 ILE A N 1
ATOM 913 C CA . ILE A 1 109 ? -18.403 -1.488 24.834 1.00 75.69 109 ILE A CA 1
ATOM 914 C C . ILE A 1 109 ? -19.446 -2.388 25.512 1.00 75.69 109 ILE A C 1
ATOM 916 O O . ILE A 1 109 ? -19.089 -3.485 25.963 1.00 75.69 109 ILE A O 1
ATOM 920 N N . PRO A 1 110 ? -20.737 -1.994 25.536 1.00 78.00 110 PRO A N 1
ATOM 921 C CA . PRO A 1 110 ? -21.809 -2.829 26.070 1.00 78.00 110 PRO A CA 1
ATOM 922 C C . PRO A 1 110 ? -21.791 -4.247 25.486 1.00 78.00 110 PRO A C 1
ATOM 924 O O . PRO A 1 110 ? -21.602 -4.423 24.281 1.00 78.00 110 PRO A O 1
ATOM 927 N N . ALA A 1 111 ? -22.038 -5.263 26.322 1.00 81.38 111 ALA A N 1
ATOM 928 C CA . ALA A 1 111 ? -21.954 -6.678 25.931 1.00 81.38 111 ALA A CA 1
ATOM 929 C C . ALA A 1 111 ? -22.765 -7.005 24.661 1.00 81.38 111 ALA A C 1
ATOM 931 O O . ALA A 1 111 ? -22.300 -7.752 23.801 1.00 81.38 111 ALA A O 1
ATOM 932 N N . GLN A 1 112 ? -23.926 -6.362 24.497 1.00 80.31 112 GLN A N 1
ATOM 933 C CA . GLN A 1 112 ? -24.807 -6.501 23.331 1.00 80.31 112 GLN A CA 1
ATOM 934 C C . GLN A 1 112 ? -24.166 -6.095 21.988 1.00 80.31 112 GLN A C 1
ATOM 936 O O . GLN A 1 112 ? -24.604 -6.560 20.942 1.00 80.31 112 GLN A O 1
ATOM 941 N N . PHE A 1 113 ? -23.111 -5.272 21.995 1.00 82.88 113 PHE A N 1
ATOM 942 C CA . PHE A 1 113 ? -22.412 -4.811 20.788 1.00 82.88 113 PHE A CA 1
ATOM 943 C C . PHE A 1 113 ? -21.019 -5.441 20.603 1.00 82.88 113 PHE A C 1
ATOM 945 O O . PHE A 1 113 ? -20.341 -5.175 19.609 1.00 82.88 113 PHE A O 1
ATOM 952 N N . GLN A 1 114 ? -20.585 -6.332 21.504 1.00 83.44 114 GLN A N 1
ATOM 953 C CA . GLN A 1 114 ? -19.290 -7.025 21.390 1.00 83.44 114 GLN A CA 1
ATOM 954 C C . GLN A 1 114 ? -19.216 -7.936 20.149 1.00 83.44 114 GLN A C 1
ATOM 956 O O . GLN A 1 114 ? -18.151 -8.102 19.541 1.00 83.44 114 GLN A O 1
ATOM 961 N N . GLN A 1 115 ? -20.354 -8.490 19.713 1.00 86.31 115 GLN A N 1
ATOM 962 C CA . GLN A 1 115 ? -20.428 -9.279 18.481 1.00 86.31 115 GLN A CA 1
ATOM 963 C C . GLN A 1 115 ? -20.184 -8.416 17.232 1.00 86.31 115 GLN A C 1
ATOM 965 O O . GLN A 1 115 ? -19.478 -8.854 16.321 1.00 86.31 115 GLN A O 1
ATOM 970 N N . ASN A 1 116 ? -20.690 -7.178 17.207 1.00 83.31 116 ASN A N 1
ATOM 971 C CA . ASN A 1 116 ? -20.478 -6.239 16.100 1.00 83.31 116 ASN A CA 1
ATOM 972 C C . ASN A 1 116 ? -18.999 -5.880 15.955 1.00 83.31 116 ASN A C 1
ATOM 974 O O . ASN A 1 116 ? -18.432 -6.013 14.869 1.00 83.31 116 ASN A O 1
ATOM 978 N N . LYS A 1 117 ? -18.343 -5.548 17.075 1.00 85.38 117 LYS A N 1
ATOM 979 C CA . LYS A 1 117 ? -16.890 -5.343 17.142 1.00 85.38 117 LYS A CA 1
ATOM 980 C C . LYS A 1 117 ? -16.128 -6.527 16.552 1.00 85.38 117 LYS A C 1
ATOM 982 O O . LYS A 1 117 ? -15.297 -6.361 15.659 1.00 85.38 117 LYS A O 1
ATOM 987 N N . THR A 1 118 ? -16.439 -7.734 17.022 1.00 88.00 118 THR A N 1
ATOM 988 C CA . THR A 1 118 ? -15.781 -8.968 16.574 1.00 88.00 118 THR A CA 1
ATOM 989 C C . THR A 1 118 ? -15.955 -9.181 15.070 1.00 88.00 118 THR A C 1
ATOM 991 O O . THR A 1 118 ? -14.975 -9.406 14.358 1.00 88.00 118 THR A O 1
ATOM 994 N N . ARG A 1 119 ? -17.186 -9.040 14.562 1.00 87.56 119 ARG A N 1
ATOM 995 C CA . ARG A 1 119 ? -17.494 -9.168 13.133 1.00 87.56 119 ARG A CA 1
ATOM 996 C C . ARG A 1 119 ? -16.764 -8.115 12.301 1.00 87.56 119 ARG A C 1
ATOM 998 O O . ARG A 1 119 ? -16.236 -8.447 11.243 1.00 87.56 119 ARG A O 1
ATOM 1005 N N . SER A 1 120 ? -16.691 -6.875 12.781 1.00 86.50 120 SER A N 1
ATOM 1006 C CA . SER A 1 120 ? -16.000 -5.786 12.089 1.00 86.50 120 SER A CA 1
ATOM 1007 C C . SER A 1 120 ? -14.494 -6.051 11.981 1.00 86.50 120 SER A C 1
ATOM 1009 O O . SER A 1 120 ? -13.942 -5.996 10.881 1.00 86.50 120 SER A O 1
ATOM 1011 N N . ILE A 1 121 ? -13.848 -6.474 13.076 1.00 88.38 121 ILE A N 1
ATOM 1012 C CA . ILE A 1 121 ? -12.421 -6.844 13.088 1.00 88.38 121 ILE A CA 1
ATOM 1013 C C . ILE A 1 121 ? -12.144 -8.036 12.159 1.00 88.38 121 ILE A C 1
ATOM 1015 O O . ILE A 1 121 ? -11.165 -8.025 11.406 1.00 88.38 121 ILE A O 1
ATOM 1019 N N . MET A 1 122 ? -12.995 -9.067 12.186 1.00 89.12 122 MET A N 1
ATOM 1020 C CA . MET A 1 122 ? -12.844 -10.239 11.317 1.00 89.12 122 MET A CA 1
ATOM 1021 C C . MET A 1 122 ? -13.023 -9.879 9.840 1.00 89.12 122 MET A C 1
ATOM 1023 O O . MET A 1 122 ? -12.183 -10.256 9.023 1.00 89.12 122 MET A O 1
ATOM 1027 N N . SER A 1 123 ? -14.055 -9.104 9.491 1.00 87.31 123 SER A N 1
ATOM 1028 C CA . SER A 1 123 ? -14.258 -8.633 8.117 1.00 87.31 123 SER A CA 1
ATOM 1029 C C . SER A 1 123 ? -13.106 -7.758 7.632 1.00 87.31 123 SER A C 1
ATOM 1031 O O . SER A 1 123 ? -12.673 -7.936 6.498 1.00 87.31 123 SER A O 1
ATOM 1033 N N . SER A 1 124 ? -12.584 -6.851 8.464 1.00 86.94 124 SER A N 1
ATOM 1034 C CA . SER A 1 124 ? -11.449 -5.996 8.085 1.00 86.94 124 SER A CA 1
ATOM 1035 C C . SER A 1 124 ? -10.218 -6.832 7.730 1.00 86.94 124 SER A C 1
ATOM 1037 O O . SER A 1 124 ? -9.588 -6.622 6.693 1.00 86.94 124 SER A O 1
ATOM 1039 N N . ASN A 1 125 ? -9.919 -7.849 8.543 1.00 88.00 125 ASN A N 1
ATOM 1040 C CA . ASN A 1 125 ? -8.815 -8.769 8.279 1.00 88.00 125 ASN A CA 1
ATOM 1041 C C . ASN A 1 125 ? -9.057 -9.649 7.049 1.00 88.00 125 ASN A C 1
ATOM 1043 O O . ASN A 1 125 ? -8.133 -9.861 6.267 1.00 88.00 125 ASN A O 1
ATOM 1047 N N . PHE A 1 126 ? -10.280 -10.149 6.860 1.00 90.25 126 PHE A N 1
ATOM 1048 C CA . PHE A 1 126 ? -10.633 -10.946 5.687 1.00 90.25 126 PHE A CA 1
ATOM 1049 C C . PHE A 1 126 ? -10.468 -10.144 4.392 1.00 90.25 126 PHE A C 1
ATOM 1051 O O . PHE A 1 126 ? -9.757 -10.588 3.495 1.00 90.25 126 PHE A O 1
ATOM 1058 N N . ILE A 1 127 ? -11.046 -8.938 4.330 1.00 89.38 127 ILE A N 1
ATOM 1059 C CA . ILE A 1 127 ? -10.934 -8.038 3.173 1.00 89.38 127 ILE A CA 1
ATOM 1060 C C . ILE A 1 127 ? -9.467 -7.705 2.907 1.00 89.38 127 ILE A C 1
ATOM 1062 O O . ILE A 1 127 ? -9.021 -7.799 1.768 1.00 89.38 127 ILE A O 1
ATOM 1066 N N . SER A 1 128 ? -8.699 -7.392 3.955 1.00 87.62 128 SER A N 1
ATOM 1067 C CA . SER A 1 128 ? -7.275 -7.073 3.819 1.00 87.62 128 SER A CA 1
ATOM 1068 C C . SER A 1 128 ? -6.474 -8.222 3.210 1.00 87.62 128 SER A C 1
ATOM 1070 O O . SER A 1 128 ? -5.681 -8.005 2.299 1.00 87.62 128 SER A O 1
ATOM 1072 N N . ARG A 1 129 ? -6.697 -9.456 3.678 1.00 89.31 129 ARG A N 1
ATOM 1073 C CA . ARG A 1 129 ? -6.011 -10.644 3.148 1.00 89.31 129 ARG A CA 1
ATOM 1074 C C . ARG A 1 129 ? -6.440 -10.959 1.722 1.00 89.31 129 ARG A C 1
ATOM 1076 O O . ARG A 1 129 ? -5.586 -11.222 0.884 1.00 89.31 129 ARG A O 1
ATOM 1083 N N . PHE A 1 130 ? -7.742 -10.925 1.451 1.00 91.50 130 PHE A N 1
ATOM 1084 C CA . PHE A 1 130 ? -8.285 -11.201 0.125 1.00 91.50 130 PHE A CA 1
ATOM 1085 C C . PHE A 1 130 ? -7.770 -10.197 -0.911 1.00 91.50 130 PHE A C 1
ATOM 1087 O O . PHE A 1 130 ? -7.293 -10.593 -1.974 1.00 91.50 130 PHE A O 1
ATOM 1094 N N . TYR A 1 131 ? -7.800 -8.904 -0.576 1.00 89.94 131 TYR A N 1
ATOM 1095 C CA . TYR A 1 131 ? -7.287 -7.845 -1.438 1.00 89.94 131 TYR A CA 1
ATOM 1096 C C . TYR A 1 131 ? -5.779 -7.982 -1.666 1.00 89.94 131 TYR A C 1
ATOM 1098 O O . TYR A 1 131 ? -5.340 -7.953 -2.811 1.00 89.94 131 TYR A O 1
ATOM 1106 N N . PHE A 1 132 ? -4.995 -8.234 -0.610 1.00 89.06 132 PHE A N 1
ATOM 1107 C CA . PHE A 1 132 ? -3.557 -8.483 -0.739 1.00 89.06 132 PHE A CA 1
ATOM 1108 C C . PHE A 1 132 ? -3.259 -9.654 -1.686 1.00 89.06 132 PHE A C 1
ATOM 1110 O O . PHE A 1 132 ? -2.514 -9.474 -2.641 1.00 89.06 132 PHE A O 1
ATOM 1117 N N . ILE A 1 133 ? -3.890 -10.819 -1.487 1.00 90.50 133 ILE A N 1
ATOM 1118 C CA . ILE A 1 133 ? -3.683 -12.000 -2.344 1.00 90.50 133 ILE A CA 1
ATOM 1119 C C . ILE A 1 133 ? -4.038 -11.686 -3.800 1.00 90.50 133 ILE A C 1
ATOM 1121 O O . ILE A 1 133 ? -3.270 -12.006 -4.706 1.00 90.50 133 ILE A O 1
ATOM 1125 N N . THR A 1 134 ? -5.183 -11.036 -4.019 1.00 92.50 134 THR A N 1
ATOM 1126 C CA . THR A 1 134 ? -5.675 -10.713 -5.363 1.00 92.50 134 THR A CA 1
ATOM 1127 C C . THR A 1 134 ? -4.705 -9.793 -6.089 1.00 92.50 134 THR A C 1
ATOM 1129 O O . THR A 1 134 ? -4.384 -10.025 -7.254 1.00 92.50 134 THR A O 1
ATOM 1132 N N . VAL A 1 135 ? -4.204 -8.756 -5.419 1.00 91.06 135 VAL A N 1
ATOM 1133 C CA . VAL A 1 135 ? -3.295 -7.827 -6.084 1.00 91.06 135 VAL A CA 1
ATOM 1134 C C . VAL A 1 135 ? -1.891 -8.406 -6.223 1.00 91.06 135 VAL A C 1
ATOM 1136 O O . VAL A 1 135 ? -1.309 -8.270 -7.293 1.00 91.06 135 VAL A O 1
ATOM 1139 N N . SER A 1 136 ? -1.365 -9.121 -5.224 1.00 88.88 136 SER A N 1
ATOM 1140 C CA . SER A 1 136 ? -0.089 -9.834 -5.358 1.00 88.88 136 SER A CA 1
ATOM 1141 C C . SER A 1 136 ? -0.104 -10.783 -6.552 1.00 88.88 136 SER A C 1
ATOM 1143 O O . SER A 1 136 ? 0.827 -10.760 -7.349 1.00 88.88 136 SER A O 1
ATOM 1145 N N . PHE A 1 137 ? -1.189 -11.540 -6.736 1.00 91.94 137 PHE A N 1
ATOM 1146 C CA . PHE A 1 137 ? -1.361 -12.407 -7.899 1.00 91.94 137 PHE A CA 1
ATOM 1147 C C . PHE A 1 137 ? -1.341 -11.622 -9.221 1.00 91.94 137 PHE A C 1
ATOM 1149 O O . PHE A 1 137 ? -0.612 -11.990 -10.140 1.00 91.94 137 PHE A O 1
ATOM 1156 N N . ASN A 1 138 ? -2.074 -10.506 -9.306 1.00 91.19 138 ASN A N 1
ATOM 1157 C CA . ASN A 1 138 ? -2.087 -9.659 -10.503 1.00 91.19 138 ASN A CA 1
ATOM 1158 C C . ASN A 1 138 ? -0.712 -9.048 -10.815 1.00 91.19 138 ASN A C 1
ATOM 1160 O O . ASN A 1 138 ? -0.295 -9.058 -11.971 1.00 91.19 138 ASN A O 1
ATOM 1164 N N . ILE A 1 139 ? 0.015 -8.561 -9.804 1.00 91.75 139 ILE A N 1
ATOM 1165 C CA . ILE A 1 139 ? 1.381 -8.047 -9.981 1.00 91.75 139 ILE A CA 1
ATOM 1166 C C . ILE A 1 139 ? 2.296 -9.163 -10.482 1.00 91.75 139 ILE A C 1
ATOM 1168 O O . ILE A 1 139 ? 3.071 -8.942 -11.405 1.00 91.75 139 ILE A O 1
ATOM 1172 N N . THR A 1 140 ? 2.213 -10.363 -9.901 1.00 90.94 140 THR A N 1
ATOM 1173 C CA . THR A 1 140 ? 3.030 -11.498 -10.340 1.00 90.94 140 THR A CA 1
ATOM 1174 C C . THR A 1 140 ? 2.753 -11.847 -11.797 1.00 90.94 140 THR A C 1
ATOM 1176 O O . THR A 1 140 ? 3.705 -12.041 -12.546 1.00 90.94 140 THR A O 1
ATOM 1179 N N . LEU A 1 141 ? 1.491 -11.882 -12.233 1.00 90.56 141 LEU A N 1
ATOM 1180 C CA . LEU A 1 141 ? 1.171 -12.082 -13.648 1.00 90.56 141 LEU A CA 1
ATOM 1181 C C . LEU A 1 141 ? 1.766 -10.963 -14.510 1.00 90.56 141 LEU A C 1
ATOM 1183 O O . LEU A 1 141 ? 2.517 -11.247 -15.437 1.00 90.56 141 LEU A O 1
ATOM 1187 N N . TYR A 1 142 ? 1.517 -9.702 -14.150 1.00 89.00 142 TYR A N 1
ATOM 1188 C CA . TYR A 1 142 ? 2.008 -8.541 -14.893 1.00 89.00 142 TYR A CA 1
ATOM 1189 C C . TYR A 1 142 ? 3.537 -8.535 -15.045 1.00 89.00 142 TYR A C 1
ATOM 1191 O O . TYR A 1 142 ? 4.056 -8.336 -16.141 1.00 89.00 142 TYR A O 1
ATOM 1199 N N . LEU A 1 143 ? 4.272 -8.823 -13.969 1.00 90.31 143 LEU A N 1
ATOM 1200 C CA . LEU A 1 143 ? 5.734 -8.847 -13.978 1.00 90.31 143 LEU A CA 1
ATOM 1201 C C . LEU A 1 143 ? 6.321 -10.009 -14.784 1.00 90.31 143 LEU A C 1
ATOM 1203 O O . LEU A 1 143 ? 7.419 -9.885 -15.319 1.00 90.31 143 LEU A O 1
ATOM 1207 N N . ASN A 1 144 ? 5.590 -11.118 -14.903 1.00 88.69 144 ASN A N 1
ATOM 1208 C CA . ASN A 1 144 ? 6.010 -12.273 -15.694 1.00 88.69 144 ASN A CA 1
ATOM 1209 C C . ASN A 1 144 ? 5.565 -12.198 -17.160 1.00 88.69 144 ASN A C 1
ATOM 1211 O O . ASN A 1 144 ? 5.853 -13.125 -17.914 1.00 88.69 144 ASN A O 1
ATOM 1215 N N . ARG A 1 145 ? 4.921 -11.104 -17.593 1.00 87.38 145 ARG A N 1
ATOM 1216 C CA . ARG A 1 145 ? 4.503 -10.885 -18.989 1.00 87.38 145 ARG A CA 1
ATOM 1217 C C . ARG A 1 145 ? 5.578 -11.199 -20.036 1.00 87.38 145 ARG A C 1
ATOM 1219 O O . ARG A 1 145 ? 5.222 -11.838 -21.027 1.00 87.38 145 ARG A O 1
ATOM 1226 N N . PRO A 1 146 ? 6.866 -10.871 -19.821 1.00 86.25 146 PRO A N 1
ATOM 1227 C CA . PRO A 1 146 ? 7.921 -11.225 -20.772 1.00 86.25 146 PRO A CA 1
ATOM 1228 C C . PRO A 1 146 ? 8.159 -12.729 -20.941 1.00 86.25 146 PRO A C 1
ATOM 1230 O O . PRO A 1 146 ? 8.692 -13.159 -21.957 1.00 86.25 146 PRO A O 1
ATOM 1233 N N . LEU A 1 147 ? 7.780 -13.549 -19.957 1.00 86.69 147 LEU A N 1
ATOM 1234 C CA . LEU A 1 147 ? 7.990 -14.998 -19.998 1.00 86.69 147 LEU A CA 1
ATOM 1235 C C . LEU A 1 147 ? 6.930 -15.728 -20.826 1.00 86.69 147 LEU A C 1
ATOM 1237 O O . LEU A 1 147 ? 7.190 -16.828 -21.304 1.00 86.69 147 LEU A O 1
ATOM 1241 N N . TYR A 1 148 ? 5.739 -15.143 -20.979 1.00 85.25 148 TYR A N 1
ATOM 1242 C CA . TYR A 1 148 ? 4.608 -15.784 -21.658 1.00 85.25 148 TYR A CA 1
ATOM 1243 C C . TYR A 1 148 ? 4.095 -15.015 -22.884 1.00 85.25 148 TYR A C 1
ATOM 1245 O O . TYR A 1 148 ? 3.135 -15.450 -23.516 1.00 85.25 148 TYR A O 1
ATOM 1253 N N . SER A 1 149 ? 4.719 -13.891 -23.246 1.00 82.69 149 SER A N 1
ATOM 1254 C CA . SER A 1 149 ? 4.385 -13.128 -24.449 1.00 82.69 149 SER A CA 1
ATOM 1255 C C . SER A 1 149 ? 5.644 -12.670 -25.174 1.00 82.69 149 SER A C 1
ATOM 1257 O O . SER A 1 149 ? 6.372 -11.815 -24.679 1.00 82.69 149 SER A O 1
ATOM 1259 N N . SER A 1 150 ? 5.836 -13.151 -26.403 1.00 77.31 150 SER A N 1
ATOM 1260 C CA . SER A 1 150 ? 6.966 -12.779 -27.268 1.00 77.31 150 SER A CA 1
ATOM 1261 C C . SER A 1 150 ? 6.981 -11.303 -27.681 1.00 77.31 150 SER A C 1
ATOM 1263 O O . SER A 1 150 ? 7.993 -10.822 -28.173 1.00 77.31 150 SER A O 1
ATOM 1265 N N . TYR A 1 151 ? 5.867 -10.589 -27.492 1.00 76.62 151 TYR A N 1
ATOM 1266 C CA . TYR A 1 151 ? 5.758 -9.157 -27.776 1.00 76.62 151 TYR A CA 1
ATOM 1267 C C . TYR A 1 151 ? 6.429 -8.270 -26.709 1.00 76.62 151 TYR A C 1
ATOM 1269 O O . TYR A 1 151 ? 6.792 -7.138 -27.003 1.00 76.62 151 TYR A O 1
ATOM 1277 N N . PHE A 1 152 ? 6.600 -8.753 -25.471 1.00 78.88 152 PHE A N 1
ATOM 1278 C CA . PHE A 1 152 ? 7.099 -7.926 -24.365 1.00 78.88 152 PHE A CA 1
ATOM 1279 C C . PHE A 1 152 ? 8.495 -8.366 -23.946 1.00 78.88 152 PHE A C 1
ATOM 1281 O O . PHE A 1 152 ? 8.674 -9.445 -23.396 1.00 78.88 152 PHE A O 1
ATOM 1288 N N . GLU A 1 153 ? 9.487 -7.502 -24.148 1.00 83.62 153 GLU A N 1
ATOM 1289 C CA . GLU A 1 153 ? 10.846 -7.753 -23.656 1.00 83.62 153 GLU A CA 1
ATOM 1290 C C . GLU A 1 153 ? 11.039 -7.393 -22.177 1.00 83.62 153 GLU A C 1
ATOM 1292 O O . GLU A 1 153 ? 11.952 -7.908 -21.527 1.00 83.62 153 GLU A O 1
ATOM 1297 N N . TYR A 1 154 ? 10.186 -6.511 -21.653 1.00 87.31 154 TYR A N 1
ATOM 1298 C CA . TYR A 1 154 ? 10.247 -5.961 -20.302 1.00 87.31 154 TYR A CA 1
ATOM 1299 C C . TYR A 1 154 ? 8.868 -6.039 -19.631 1.00 87.31 154 TYR A C 1
ATOM 1301 O O . TYR A 1 154 ? 7.853 -5.957 -20.330 1.00 87.31 154 TYR A O 1
ATOM 1309 N N . PRO A 1 155 ? 8.799 -6.176 -18.291 1.00 86.75 155 PRO A N 1
ATOM 1310 C CA . PRO A 1 155 ? 7.543 -6.062 -17.547 1.00 86.75 155 PRO A CA 1
ATOM 1311 C C . PRO A 1 155 ? 6.776 -4.774 -17.860 1.00 86.75 155 PRO A C 1
ATOM 1313 O O . PRO A 1 155 ? 5.555 -4.788 -18.011 1.00 86.75 155 PRO A O 1
ATOM 1316 N N . ILE A 1 156 ? 7.513 -3.668 -17.972 1.00 87.56 156 ILE A N 1
ATOM 1317 C CA . ILE A 1 156 ? 7.020 -2.379 -18.443 1.00 87.56 156 ILE A CA 1
ATOM 1318 C C . ILE A 1 156 ? 7.836 -2.010 -19.668 1.00 87.56 156 ILE A C 1
ATOM 1320 O O . ILE A 1 156 ? 9.067 -2.040 -19.622 1.00 87.56 156 ILE A O 1
ATOM 1324 N N . GLU A 1 157 ? 7.138 -1.677 -20.745 1.00 85.75 157 GLU A N 1
ATOM 1325 C CA . GLU A 1 157 ? 7.743 -1.342 -22.025 1.00 85.75 157 GLU A CA 1
ATOM 1326 C C . GLU A 1 157 ? 8.772 -0.211 -21.888 1.00 85.75 157 GLU A C 1
ATOM 1328 O O . GLU A 1 157 ? 8.606 0.742 -21.123 1.00 85.75 157 GLU A O 1
ATOM 1333 N N . PHE A 1 158 ? 9.902 -0.401 -22.567 1.00 86.88 158 PHE A N 1
ATOM 1334 C CA . PHE A 1 158 ? 11.030 0.515 -22.551 1.00 86.88 158 PHE A CA 1
ATOM 1335 C C . PHE A 1 158 ? 11.796 0.376 -23.865 1.00 86.88 158 PHE A C 1
ATOM 1337 O O . PHE A 1 158 ? 12.376 -0.671 -24.159 1.00 86.88 158 PHE A O 1
ATOM 1344 N N . SER A 1 159 ? 11.782 1.438 -24.661 1.00 85.88 159 SER A N 1
ATOM 1345 C CA . SER A 1 159 ? 12.256 1.475 -26.042 1.00 85.88 159 SER A CA 1
ATOM 1346 C C . SER A 1 159 ? 13.694 1.973 -26.185 1.00 85.88 159 SER A C 1
ATOM 1348 O O . SER A 1 159 ? 14.243 1.947 -27.290 1.00 85.88 159 SER A O 1
ATOM 1350 N N . TYR A 1 160 ? 14.317 2.476 -25.114 1.00 82.50 160 TYR A N 1
ATOM 1351 C CA . TYR A 1 160 ? 15.697 2.952 -25.188 1.00 82.50 160 TYR A CA 1
ATOM 1352 C C . TYR A 1 160 ? 16.677 1.780 -25.346 1.00 82.50 160 TYR A C 1
ATOM 1354 O O . TYR A 1 160 ? 16.596 0.799 -24.601 1.00 82.50 160 TYR A O 1
ATOM 1362 N N . PRO A 1 161 ? 17.648 1.883 -26.272 1.00 81.19 161 PRO A N 1
ATOM 1363 C CA . PRO A 1 161 ? 18.635 0.836 -26.474 1.00 81.19 161 PRO A CA 1
ATOM 1364 C C . PRO A 1 161 ? 19.552 0.743 -25.251 1.00 81.19 161 PRO A C 1
ATOM 1366 O O . PRO A 1 161 ? 20.305 1.669 -24.945 1.00 81.19 161 PRO A O 1
ATOM 1369 N N . LEU A 1 162 ? 19.493 -0.392 -24.557 1.00 84.56 162 LEU A N 1
ATOM 1370 C CA . LEU A 1 162 ? 20.359 -0.701 -23.424 1.00 84.56 162 LEU A CA 1
ATOM 1371 C C . LEU A 1 162 ? 21.368 -1.793 -23.800 1.00 84.56 162 LEU A C 1
ATOM 1373 O O . LEU A 1 162 ? 21.022 -2.729 -24.525 1.00 84.56 162 LEU A O 1
ATOM 1377 N N . PRO A 1 163 ? 22.609 -1.732 -23.281 1.00 87.75 163 PRO A N 1
ATOM 1378 C CA . PRO A 1 163 ? 23.535 -2.856 -23.378 1.00 87.75 163 PRO A CA 1
ATOM 1379 C C . PRO A 1 163 ? 22.970 -4.076 -22.631 1.00 87.75 163 PRO A C 1
ATOM 1381 O O . PRO A 1 163 ? 22.152 -3.923 -21.724 1.00 87.75 163 PRO A O 1
ATOM 1384 N N . TYR A 1 164 ? 23.453 -5.284 -22.953 1.00 85.56 164 TYR A N 1
ATOM 1385 C CA . TYR A 1 164 ? 22.963 -6.551 -22.379 1.00 85.56 164 TYR A CA 1
ATOM 1386 C C . TYR A 1 164 ? 22.820 -6.506 -20.847 1.00 85.56 164 TYR A C 1
ATOM 1388 O O . TYR A 1 164 ? 21.753 -6.791 -20.315 1.00 85.56 164 TYR A O 1
ATOM 1396 N N . TRP A 1 165 ? 23.853 -6.052 -20.130 1.00 87.88 165 TRP A N 1
ATOM 1397 C CA . TRP A 1 165 ? 23.793 -5.891 -18.671 1.00 87.88 165 TRP A CA 1
ATOM 1398 C C . TRP A 1 165 ? 22.774 -4.839 -18.213 1.00 87.88 165 TRP A C 1
ATOM 1400 O O . TRP A 1 165 ? 22.077 -5.048 -17.223 1.00 87.88 165 TRP A O 1
ATOM 1410 N N . GLY A 1 166 ? 22.640 -3.738 -18.956 1.00 88.25 166 GLY A N 1
ATOM 1411 C CA . GLY A 1 166 ? 21.653 -2.692 -18.683 1.00 88.25 166 GLY A CA 1
ATOM 1412 C C . GLY A 1 166 ? 20.215 -3.207 -18.761 1.00 88.25 166 GLY A C 1
ATOM 1413 O O . GLY A 1 166 ? 19.400 -2.838 -17.918 1.00 88.25 166 GLY A O 1
ATOM 1414 N N . LYS A 1 167 ? 19.925 -4.121 -19.697 1.00 88.19 167 LYS A N 1
ATOM 1415 C CA . LYS A 1 167 ? 18.613 -4.774 -19.824 1.00 88.19 167 LYS A CA 1
ATOM 1416 C C . LYS A 1 167 ? 18.223 -5.529 -18.550 1.00 88.19 167 LYS A C 1
ATOM 1418 O O . LYS A 1 167 ? 17.148 -5.285 -18.008 1.00 88.19 167 LYS A O 1
ATOM 1423 N N . TYR A 1 168 ? 19.092 -6.395 -18.024 1.00 89.19 168 TYR A N 1
ATOM 1424 C CA . TYR A 1 168 ? 18.779 -7.154 -16.802 1.00 89.19 168 TYR A CA 1
ATOM 1425 C C . TYR A 1 168 ? 18.715 -6.272 -15.556 1.00 89.19 168 TYR A C 1
ATOM 1427 O O . TYR A 1 168 ? 17.863 -6.502 -14.699 1.00 89.19 168 TYR A O 1
ATOM 1435 N N . CYS A 1 169 ? 19.558 -5.238 -15.469 1.00 90.81 169 CYS A N 1
ATOM 1436 C CA . CYS A 1 169 ? 19.467 -4.248 -14.397 1.00 90.81 169 CYS A CA 1
ATOM 1437 C C . CYS A 1 169 ? 18.120 -3.517 -14.419 1.00 90.81 169 CYS A C 1
ATOM 1439 O O . CYS A 1 169 ? 17.507 -3.350 -13.366 1.00 90.81 169 CYS A O 1
ATOM 1441 N N . LEU A 1 170 ? 17.633 -3.125 -15.602 1.00 91.44 170 LEU A N 1
ATOM 1442 C CA . LEU A 1 170 ? 16.327 -2.486 -15.735 1.00 91.44 170 LEU A CA 1
ATOM 1443 C C . LEU A 1 170 ? 15.193 -3.445 -15.365 1.00 91.44 170 LEU A C 1
ATOM 1445 O O . LEU A 1 170 ? 14.316 -3.053 -14.606 1.00 91.44 170 LEU A O 1
ATOM 1449 N N . ILE A 1 171 ? 15.220 -4.698 -15.829 1.00 91.44 171 ILE A N 1
ATOM 1450 C CA . ILE A 1 171 ? 14.206 -5.699 -15.455 1.00 91.44 171 ILE A CA 1
ATOM 1451 C C . ILE A 1 171 ? 14.176 -5.886 -13.934 1.00 91.44 171 ILE A C 1
ATOM 1453 O O . ILE A 1 171 ? 13.105 -5.843 -13.332 1.00 91.44 171 ILE A O 1
ATOM 1457 N N . ALA A 1 172 ? 15.341 -6.043 -13.299 1.00 91.69 172 ALA A N 1
ATOM 1458 C CA . ALA A 1 172 ? 15.434 -6.182 -11.849 1.00 91.69 172 ALA A CA 1
ATOM 1459 C C . ALA A 1 172 ? 14.889 -4.943 -11.121 1.00 91.69 172 ALA A C 1
ATOM 1461 O O . ALA A 1 172 ? 14.135 -5.086 -10.158 1.00 91.69 172 ALA A O 1
ATOM 1462 N N . LEU A 1 173 ? 15.216 -3.740 -11.608 1.00 92.69 173 LEU A N 1
ATOM 1463 C CA . LEU A 1 173 ? 14.693 -2.483 -11.077 1.00 92.69 173 LEU A CA 1
ATOM 1464 C C . LEU A 1 173 ? 13.168 -2.410 -11.216 1.00 92.69 173 LEU A C 1
ATOM 1466 O O . LEU A 1 173 ? 12.495 -2.127 -10.232 1.00 92.69 173 LEU A O 1
ATOM 1470 N N . GLN A 1 174 ? 12.615 -2.699 -12.397 1.00 92.25 174 GLN A N 1
ATOM 1471 C CA . GLN A 1 174 ? 11.172 -2.677 -12.645 1.00 92.25 174 GLN A CA 1
ATOM 1472 C C . GLN A 1 174 ? 10.443 -3.684 -11.747 1.00 92.25 174 GLN A C 1
ATOM 1474 O O . GLN A 1 174 ? 9.495 -3.314 -11.063 1.00 92.25 174 GLN A O 1
ATOM 1479 N N . VAL A 1 175 ? 10.907 -4.937 -11.683 1.00 92.19 175 VAL A N 1
ATOM 1480 C CA . VAL A 1 175 ? 10.317 -5.975 -10.820 1.00 92.19 175 VAL A CA 1
ATOM 1481 C C . VAL A 1 175 ? 10.324 -5.532 -9.360 1.00 92.19 175 VAL A C 1
ATOM 1483 O O . VAL A 1 175 ? 9.289 -5.585 -8.696 1.00 92.19 175 VAL A O 1
ATOM 1486 N N . PHE A 1 176 ? 11.470 -5.053 -8.872 1.00 91.31 176 PHE A N 1
ATOM 1487 C CA . PHE A 1 176 ? 11.606 -4.579 -7.502 1.00 91.31 176 PHE A CA 1
ATOM 1488 C C . PHE A 1 176 ? 10.690 -3.379 -7.219 1.00 91.31 176 PHE A C 1
ATOM 1490 O O . PHE A 1 176 ? 9.894 -3.424 -6.281 1.00 91.31 176 PHE A O 1
ATOM 1497 N N . CYS A 1 177 ? 10.763 -2.323 -8.033 1.00 91.19 177 CYS A N 1
ATOM 1498 C CA . CYS A 1 177 ? 10.033 -1.077 -7.814 1.00 91.19 177 CYS A CA 1
ATOM 1499 C C . CYS A 1 177 ? 8.524 -1.253 -7.964 1.00 91.19 177 CYS A C 1
ATOM 1501 O O . CYS A 1 177 ? 7.785 -0.749 -7.123 1.00 91.19 177 CYS A O 1
ATOM 1503 N N . VAL A 1 178 ? 8.045 -1.992 -8.967 1.00 91.31 178 VAL A N 1
ATOM 1504 C CA . VAL A 1 178 ? 6.611 -2.272 -9.140 1.00 91.31 178 VAL A CA 1
ATOM 1505 C C . VAL A 1 178 ? 6.080 -3.060 -7.952 1.00 91.31 178 VAL A C 1
ATOM 1507 O O . VAL A 1 178 ? 5.071 -2.685 -7.360 1.00 91.31 178 VAL A O 1
ATOM 1510 N N . TYR A 1 179 ? 6.772 -4.131 -7.566 1.00 89.31 179 TYR A N 1
ATOM 1511 C CA . TYR A 1 179 ? 6.335 -4.953 -6.447 1.00 89.31 179 TYR A CA 1
ATOM 1512 C C . TYR A 1 179 ? 6.330 -4.147 -5.139 1.00 89.31 179 TYR A C 1
ATOM 1514 O O . TYR A 1 179 ? 5.338 -4.143 -4.413 1.00 89.31 179 TYR A O 1
ATOM 1522 N N . TYR A 1 180 ? 7.394 -3.386 -4.874 1.00 88.06 180 TYR A N 1
ATOM 1523 C CA . TYR A 1 180 ? 7.511 -2.542 -3.688 1.00 88.06 180 TYR A CA 1
ATOM 1524 C C . TYR A 1 180 ? 6.448 -1.432 -3.637 1.00 88.06 180 TYR A C 1
ATOM 1526 O O . TYR A 1 180 ? 5.722 -1.314 -2.649 1.00 88.06 180 TYR A O 1
ATOM 1534 N N . THR A 1 181 ? 6.316 -0.632 -4.699 1.00 89.00 181 THR A N 1
ATOM 1535 C CA . THR A 1 181 ? 5.393 0.517 -4.738 1.00 89.00 181 THR A CA 1
ATOM 1536 C C . THR A 1 181 ? 3.939 0.094 -4.612 1.00 89.00 181 THR A C 1
ATOM 1538 O O . THR A 1 181 ? 3.198 0.690 -3.829 1.00 89.00 181 THR A O 1
ATOM 1541 N N . VAL A 1 182 ? 3.534 -0.965 -5.316 1.00 88.88 182 VAL A N 1
ATOM 1542 C CA . VAL A 1 182 ? 2.151 -1.442 -5.277 1.00 88.88 182 VAL A CA 1
ATOM 1543 C C . VAL A 1 182 ? 1.823 -2.048 -3.913 1.00 88.88 182 VAL A C 1
ATOM 1545 O O . VAL A 1 182 ? 0.770 -1.743 -3.353 1.00 88.88 182 VAL A O 1
ATOM 1548 N N . LEU A 1 183 ? 2.717 -2.851 -3.326 1.00 87.75 183 LEU A N 1
ATOM 1549 C CA . LEU A 1 183 ? 2.470 -3.431 -2.005 1.00 87.75 183 LEU A CA 1
ATOM 1550 C C . LEU A 1 183 ? 2.366 -2.381 -0.906 1.00 87.75 183 LEU A C 1
ATOM 1552 O O . LEU A 1 183 ? 1.456 -2.450 -0.077 1.00 87.75 183 LEU A O 1
ATOM 1556 N N . VAL A 1 184 ? 3.259 -1.393 -0.917 1.00 85.75 184 VAL A N 1
ATOM 1557 C CA . VAL A 1 184 ? 3.188 -0.281 0.029 1.00 85.75 184 VAL A CA 1
ATOM 1558 C C . VAL A 1 184 ? 1.914 0.538 -0.201 1.00 85.75 184 VAL A C 1
ATOM 1560 O O . VAL A 1 184 ? 1.203 0.851 0.755 1.00 85.75 184 VAL A O 1
ATOM 1563 N N . GLY A 1 185 ? 1.574 0.823 -1.461 1.00 86.69 185 GLY A N 1
ATOM 1564 C CA . GLY A 1 185 ? 0.350 1.526 -1.839 1.00 86.69 185 GLY A CA 1
ATOM 1565 C C . GLY A 1 185 ? -0.918 0.850 -1.318 1.00 86.69 185 GLY A C 1
ATOM 1566 O O . GLY A 1 185 ? -1.754 1.494 -0.687 1.00 86.69 185 GLY A O 1
ATOM 1567 N N . ILE A 1 186 ? -1.026 -0.463 -1.505 1.00 87.56 186 ILE A N 1
ATOM 1568 C CA . ILE A 1 186 ? -2.155 -1.268 -1.022 1.00 87.56 186 ILE A CA 1
ATOM 1569 C C . ILE A 1 186 ? -2.202 -1.318 0.489 1.00 87.56 186 ILE A C 1
ATOM 1571 O O . ILE A 1 186 ? -3.280 -1.240 1.074 1.00 87.56 186 ILE A O 1
ATOM 1575 N N . ALA A 1 187 ? -1.051 -1.459 1.141 1.00 87.69 187 ALA A N 1
ATOM 1576 C CA . ALA A 1 187 ? -1.017 -1.499 2.588 1.00 87.69 187 ALA A CA 1
ATOM 1577 C C . ALA A 1 187 ? -1.523 -0.175 3.192 1.00 87.69 187 ALA A C 1
ATOM 1579 O O . ALA A 1 187 ? -2.208 -0.208 4.218 1.00 87.69 187 ALA A O 1
ATOM 1580 N N . PHE A 1 188 ? -1.299 0.964 2.519 1.00 86.19 188 PHE A N 1
ATOM 1581 C CA . PHE A 1 188 ? -1.941 2.234 2.877 1.00 86.19 188 PHE A CA 1
ATOM 1582 C C . PHE A 1 188 ? -3.439 2.246 2.642 1.00 86.19 188 PHE A C 1
ATOM 1584 O O . PHE A 1 188 ? -4.178 2.645 3.540 1.00 86.19 188 PHE A O 1
ATOM 1591 N N . ASP A 1 18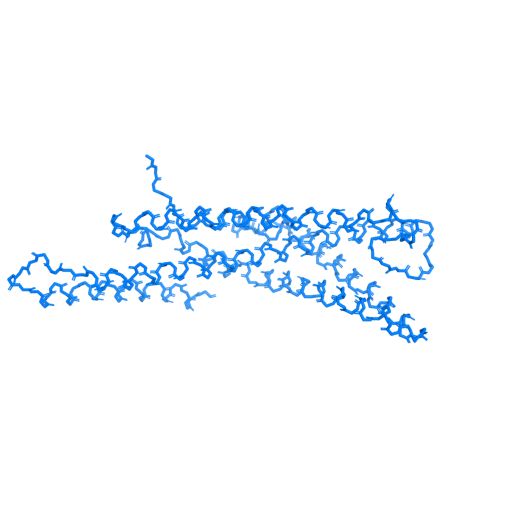9 ? -3.892 1.799 1.476 1.00 87.12 189 ASP A N 1
ATOM 1592 C CA . ASP A 1 189 ? -5.319 1.799 1.156 1.00 87.12 189 ASP A CA 1
ATOM 1593 C C . ASP A 1 189 ? -6.098 0.897 2.128 1.00 87.12 189 ASP A C 1
ATOM 1595 O O . ASP A 1 189 ? -7.150 1.284 2.638 1.00 87.12 189 ASP A O 1
ATOM 1599 N N . LEU A 1 190 ? -5.528 -0.257 2.492 1.00 89.00 190 LEU A N 1
ATOM 1600 C CA . LEU A 1 190 ? -6.071 -1.163 3.505 1.00 89.00 190 LEU A CA 1
ATOM 1601 C C . LEU A 1 190 ? -6.063 -0.559 4.906 1.00 89.00 190 LEU A C 1
ATOM 1603 O O . LEU A 1 190 ? -7.028 -0.736 5.654 1.00 89.00 190 LEU A O 1
ATOM 1607 N N . LEU A 1 191 ? -4.996 0.151 5.274 1.00 87.69 191 LEU A N 1
ATOM 1608 C CA . LEU A 1 191 ? -4.921 0.823 6.565 1.00 87.69 191 LEU A CA 1
ATOM 1609 C C . LEU A 1 191 ? -5.977 1.929 6.667 1.00 87.69 191 LEU A C 1
ATOM 1611 O O . LEU A 1 191 ? -6.704 1.988 7.657 1.00 87.69 191 LEU A O 1
ATOM 1615 N N . HIS A 1 192 ? -6.106 2.758 5.631 1.00 87.38 192 HIS A N 1
ATOM 1616 C CA . HIS A 1 192 ? -7.104 3.821 5.559 1.00 87.38 192 HIS A CA 1
ATOM 1617 C C . HIS A 1 192 ? -8.533 3.261 5.584 1.00 87.38 192 HIS A C 1
ATOM 1619 O O . HIS A 1 192 ? -9.352 3.704 6.388 1.00 87.38 192 HIS A O 1
ATOM 1625 N N . ALA A 1 193 ? -8.821 2.233 4.780 1.00 88.81 193 ALA A N 1
ATOM 1626 C CA . ALA A 1 193 ? -10.127 1.576 4.766 1.00 88.81 193 ALA A CA 1
ATOM 1627 C C . ALA A 1 193 ? -10.473 0.948 6.126 1.00 88.81 193 ALA A C 1
ATOM 1629 O O . ALA A 1 193 ? -11.600 1.082 6.605 1.00 88.81 193 ALA A O 1
ATOM 1630 N N . SER A 1 194 ? -9.500 0.307 6.783 1.00 88.12 194 SER A N 1
ATOM 1631 C CA . SER A 1 194 ? -9.683 -0.266 8.121 1.00 88.12 194 SER A CA 1
ATOM 1632 C C . SER A 1 194 ? -9.934 0.820 9.171 1.00 88.12 194 SER A C 1
ATOM 1634 O O . SER A 1 194 ? -10.763 0.627 10.061 1.00 88.12 194 SER A O 1
ATOM 1636 N N . LEU A 1 195 ? -9.248 1.967 9.074 1.00 88.12 195 LEU A N 1
ATOM 1637 C CA . LEU A 1 195 ? -9.427 3.104 9.986 1.00 88.12 195 LEU A CA 1
ATOM 1638 C C . LEU A 1 195 ? -10.824 3.698 9.836 1.00 88.12 195 LEU A C 1
ATOM 1640 O O . LEU A 1 195 ? -11.534 3.828 10.832 1.00 88.12 195 LEU A O 1
ATOM 1644 N N . ALA A 1 196 ? -11.235 3.979 8.598 1.00 87.50 196 ALA A N 1
ATOM 1645 C CA . ALA A 1 196 ? -12.563 4.492 8.292 1.00 87.50 196 ALA A CA 1
ATOM 1646 C C . ALA A 1 196 ? -13.651 3.536 8.798 1.00 87.50 196 ALA A C 1
ATOM 1648 O O . ALA A 1 196 ? -14.531 3.947 9.547 1.00 87.50 196 ALA A O 1
ATOM 1649 N N . ARG A 1 197 ? -13.536 2.238 8.490 1.00 87.00 197 ARG A N 1
ATOM 1650 C CA . ARG A 1 197 ? -14.495 1.221 8.938 1.00 87.00 197 ARG A CA 1
ATOM 1651 C C . ARG A 1 197 ? -14.586 1.130 10.460 1.00 87.00 197 ARG A C 1
ATOM 1653 O O . ARG A 1 197 ? -15.686 1.063 11.000 1.00 87.00 197 ARG A O 1
ATOM 1660 N N . THR A 1 198 ? -13.446 1.121 11.149 1.00 86.06 198 THR A N 1
ATOM 1661 C CA . THR A 1 198 ? -13.418 1.043 12.616 1.00 86.06 198 THR A CA 1
ATOM 1662 C C . THR A 1 198 ? -14.044 2.291 13.238 1.00 86.06 198 THR A C 1
ATOM 1664 O O . THR A 1 198 ? -14.829 2.175 14.175 1.00 86.06 198 THR A O 1
ATOM 1667 N N . ALA A 1 199 ? -13.754 3.477 12.696 1.00 84.12 199 ALA A N 1
ATOM 1668 C CA . ALA A 1 199 ? -14.359 4.726 13.146 1.00 84.12 199 ALA A CA 1
ATOM 1669 C C . ALA A 1 199 ? -15.881 4.745 12.922 1.00 84.12 199 ALA A C 1
ATOM 1671 O O . ALA A 1 199 ? -16.622 5.118 13.829 1.00 84.12 199 ALA A O 1
ATOM 1672 N N . THR A 1 200 ? -16.355 4.293 11.757 1.00 87.12 200 THR A N 1
ATOM 1673 C CA . THR A 1 200 ? -17.791 4.177 11.463 1.00 87.12 200 THR A CA 1
ATOM 1674 C C . THR A 1 200 ? -18.486 3.207 12.415 1.00 87.12 200 THR A C 1
ATOM 1676 O O . THR A 1 200 ? -19.553 3.526 12.927 1.00 87.12 200 THR A O 1
ATOM 1679 N N . GLU A 1 201 ? -17.880 2.054 12.702 1.00 87.00 201 GLU A N 1
ATOM 1680 C CA . GLU A 1 201 ? -18.455 1.076 13.632 1.00 87.00 201 GLU A CA 1
ATOM 1681 C C . GLU A 1 201 ? -18.515 1.624 15.065 1.00 87.00 201 GLU A C 1
ATOM 1683 O O . GLU A 1 201 ? -19.520 1.464 15.750 1.00 87.00 201 GLU A O 1
ATOM 1688 N N . LEU A 1 202 ? -17.464 2.314 15.518 1.00 82.94 202 LEU A N 1
ATOM 1689 C CA . LEU A 1 202 ? -17.456 2.975 16.826 1.00 82.94 202 LEU A CA 1
ATOM 1690 C C . LEU A 1 202 ? -18.550 4.045 16.929 1.00 82.94 202 LEU A C 1
ATOM 1692 O O . LEU A 1 202 ? -19.199 4.151 17.970 1.00 82.94 202 LEU A O 1
ATOM 1696 N N . LEU A 1 203 ? -18.774 4.808 15.857 1.00 84.38 203 LEU A N 1
ATOM 1697 C CA . LEU A 1 203 ? -19.840 5.805 15.792 1.00 84.38 203 LEU A CA 1
ATOM 1698 C C . LEU A 1 203 ? -21.227 5.147 15.830 1.00 84.38 203 LEU A C 1
ATOM 1700 O O . LEU A 1 203 ? -22.088 5.594 16.580 1.00 84.38 203 LEU A O 1
ATOM 1704 N N . ASP A 1 204 ? -21.434 4.062 15.083 1.00 84.56 204 ASP A N 1
ATOM 1705 C CA . ASP A 1 204 ? -22.698 3.318 15.083 1.00 84.56 204 ASP A CA 1
ATOM 1706 C C . ASP A 1 204 ? -22.993 2.696 16.458 1.00 84.56 204 ASP A C 1
ATOM 1708 O O . ASP A 1 204 ? -24.100 2.834 16.981 1.00 84.56 204 ASP A O 1
ATOM 1712 N N . ILE A 1 205 ? -21.990 2.090 17.104 1.00 83.25 205 ILE A N 1
ATOM 1713 C CA . ILE A 1 205 ? -22.106 1.575 18.477 1.00 83.25 205 ILE A CA 1
ATOM 1714 C C . ILE A 1 205 ? -22.471 2.704 19.441 1.00 83.25 205 ILE A C 1
ATOM 1716 O O . ILE A 1 205 ? -23.346 2.522 20.288 1.00 83.25 205 ILE A O 1
ATOM 1720 N N . LEU A 1 206 ? -21.843 3.874 19.320 1.00 81.31 206 LEU A N 1
ATOM 1721 C CA . LEU A 1 206 ? -22.161 5.032 20.150 1.00 81.31 206 LEU A CA 1
ATOM 1722 C C . LEU A 1 206 ? -23.604 5.501 19.930 1.00 81.31 206 LEU A C 1
ATOM 1724 O O . LEU A 1 206 ? -24.349 5.630 20.900 1.00 81.31 206 LEU A O 1
ATOM 1728 N N . CYS A 1 207 ? -24.018 5.712 18.679 1.00 81.81 207 CYS A N 1
ATOM 1729 C CA . CYS A 1 207 ? -25.377 6.125 18.332 1.00 81.81 207 CYS A CA 1
ATOM 1730 C C . CYS A 1 207 ? -26.413 5.125 18.854 1.00 81.81 207 CYS A C 1
ATOM 1732 O O . CYS A 1 207 ? -27.416 5.522 19.449 1.00 81.81 207 CYS A O 1
ATOM 1734 N N . LYS A 1 208 ? -26.152 3.823 18.707 1.0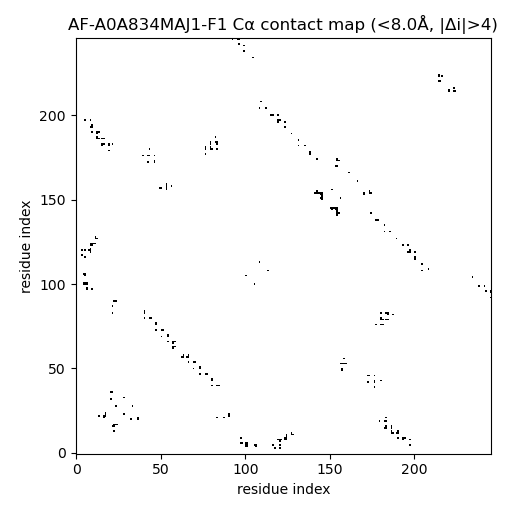0 81.44 208 LYS A N 1
ATOM 1735 C CA . LYS A 1 208 ? -27.009 2.767 19.255 1.00 81.44 208 LYS A CA 1
ATOM 1736 C C . LYS A 1 208 ? -27.022 2.774 20.775 1.00 81.44 208 LYS A C 1
ATOM 1738 O O . LYS A 1 208 ? -28.081 2.598 21.360 1.00 81.44 208 LYS A O 1
ATOM 1743 N N . THR A 1 209 ? -25.891 3.008 21.432 1.00 78.19 209 THR A N 1
ATOM 1744 C CA . THR A 1 209 ? -25.829 3.075 22.901 1.00 78.19 209 THR A CA 1
ATOM 1745 C C . THR A 1 209 ? -26.612 4.276 23.436 1.00 78.19 209 THR A C 1
ATOM 1747 O O . THR A 1 209 ? -27.316 4.135 24.427 1.00 78.19 209 THR A O 1
ATOM 1750 N N . ILE A 1 210 ? -26.552 5.426 22.757 1.00 77.75 210 ILE A N 1
ATOM 1751 C CA . ILE A 1 210 ? -27.327 6.624 23.119 1.00 77.75 210 ILE A CA 1
ATOM 1752 C C . ILE A 1 210 ? -28.826 6.381 22.901 1.00 77.75 210 ILE A C 1
ATOM 1754 O O . ILE A 1 210 ? -29.625 6.621 23.795 1.00 77.75 210 ILE A O 1
ATOM 1758 N N . THR A 1 211 ? -29.215 5.860 21.736 1.00 78.81 211 THR A N 1
ATOM 1759 C CA . THR A 1 211 ? -30.635 5.647 21.386 1.00 78.81 211 THR A CA 1
ATOM 1760 C C . THR A 1 211 ? -31.292 4.482 22.127 1.00 78.81 211 THR A C 1
ATOM 1762 O O . THR A 1 211 ? -32.506 4.485 22.308 1.00 78.81 211 THR A O 1
ATOM 1765 N N . SER A 1 212 ? -30.517 3.485 22.564 1.00 77.00 212 SER A N 1
ATOM 1766 C CA . SER A 1 212 ? -31.012 2.356 23.369 1.00 77.00 212 SER A CA 1
ATOM 1767 C C . SER A 1 212 ? -30.844 2.556 24.876 1.00 77.00 212 SER A C 1
ATOM 1769 O O . SER A 1 212 ? -31.149 1.636 25.641 1.00 77.00 212 SER A O 1
ATOM 1771 N N . PHE A 1 213 ? -30.382 3.733 25.313 1.00 75.12 213 PHE A N 1
ATOM 1772 C CA . PHE A 1 213 ? -30.265 4.052 26.729 1.00 75.12 213 PHE A CA 1
ATOM 1773 C C . PHE A 1 213 ? -31.637 3.961 27.404 1.00 75.12 213 PHE A C 1
ATOM 1775 O O . PHE A 1 213 ? -32.620 4.551 26.957 1.00 75.12 213 PHE A O 1
ATOM 1782 N N . LYS A 1 214 ? -31.699 3.194 28.493 1.00 72.12 214 LYS A N 1
ATOM 1783 C CA . LYS A 1 214 ? -32.855 3.130 29.383 1.00 72.12 214 LYS A CA 1
ATOM 1784 C C . LYS A 1 214 ? -32.352 3.381 30.801 1.00 72.12 214 LYS A C 1
ATOM 1786 O O . LYS A 1 214 ? -31.465 2.636 31.228 1.00 72.12 214 LYS A O 1
ATOM 1791 N N . PRO A 1 215 ? -32.885 4.386 31.517 1.00 67.12 215 PRO A N 1
ATOM 1792 C CA . PRO A 1 215 ? -32.493 4.634 32.895 1.00 67.12 215 PRO A CA 1
ATOM 1793 C C . PRO A 1 215 ? -32.821 3.400 33.739 1.00 67.12 215 PRO A C 1
ATOM 1795 O O . PRO A 1 215 ? -33.907 2.821 33.635 1.00 67.12 215 PRO A O 1
ATOM 1798 N N . VAL A 1 216 ? -31.844 2.966 34.531 1.00 66.75 216 VAL A N 1
ATOM 1799 C CA . VAL A 1 216 ? -31.979 1.829 35.445 1.00 66.75 216 VAL A CA 1
ATOM 1800 C C . VAL A 1 216 ? -32.706 2.293 36.701 1.00 66.75 216 VAL A C 1
ATOM 1802 O O . VAL A 1 216 ? -33.533 1.558 37.243 1.00 66.75 216 VAL A O 1
ATOM 1805 N N . ASN A 1 217 ? -32.448 3.531 37.127 1.00 64.94 217 ASN A N 1
ATOM 1806 C CA . ASN A 1 217 ? -33.109 4.136 38.263 1.00 64.94 217 ASN A CA 1
ATOM 1807 C C . ASN A 1 217 ? -34.297 4.996 37.809 1.00 64.94 217 ASN A C 1
ATOM 1809 O O . ASN A 1 217 ? -34.140 6.123 37.337 1.00 64.94 217 ASN A O 1
ATOM 1813 N N . LYS A 1 218 ? -35.509 4.455 37.966 1.00 66.88 218 LYS A N 1
ATOM 1814 C CA . LYS A 1 218 ? -36.753 5.145 37.585 1.00 66.88 218 LYS A CA 1
ATOM 1815 C C . LYS A 1 218 ? -37.073 6.349 38.470 1.00 66.88 218 LYS A C 1
ATOM 1817 O O . LYS A 1 218 ? -37.869 7.184 38.054 1.00 66.88 218 LYS A O 1
ATOM 1822 N N . ASP A 1 219 ? -36.452 6.440 39.644 1.00 65.44 219 ASP A N 1
ATOM 1823 C CA . ASP A 1 219 ? -36.721 7.505 40.611 1.00 65.44 219 ASP A CA 1
ATOM 1824 C C . ASP A 1 219 ? -36.044 8.831 40.229 1.00 65.44 219 ASP A C 1
ATOM 1826 O O . ASP A 1 219 ? -36.481 9.892 40.667 1.00 65.44 219 ASP A O 1
ATOM 1830 N N . ASN A 1 220 ? -34.989 8.800 39.402 1.00 73.31 220 ASN A N 1
ATOM 1831 C CA . ASN A 1 220 ? -34.341 10.012 38.889 1.00 73.31 220 ASN A CA 1
ATOM 1832 C C . ASN A 1 220 ? -33.684 9.786 37.509 1.00 73.31 220 ASN A C 1
ATOM 1834 O O . ASN A 1 220 ? -32.452 9.728 37.400 1.00 73.31 220 ASN A O 1
ATOM 1838 N N . PRO A 1 221 ? -34.499 9.636 36.451 1.00 70.00 221 PRO A N 1
ATOM 1839 C CA . PRO A 1 221 ? -34.019 9.291 35.116 1.00 70.00 221 PRO A CA 1
ATOM 1840 C C . PRO A 1 221 ? -33.158 10.399 34.490 1.00 70.00 221 PRO A C 1
ATOM 1842 O O . PRO A 1 221 ? -32.160 10.100 33.836 1.00 70.00 221 PRO A O 1
ATOM 1845 N N . GLU A 1 222 ? -33.484 11.669 34.745 1.00 72.12 222 GLU A N 1
ATOM 1846 C CA . GLU A 1 222 ? -32.767 12.825 34.188 1.00 72.12 222 GLU A CA 1
ATOM 1847 C C . GLU A 1 222 ? -31.329 12.925 34.714 1.00 72.12 222 GLU A C 1
ATOM 1849 O O . GLU A 1 222 ? -30.396 13.180 33.952 1.00 72.12 222 GLU A O 1
ATOM 1854 N N . ALA A 1 223 ? -31.113 12.673 36.010 1.00 73.12 223 ALA A N 1
ATOM 1855 C CA . ALA A 1 223 ? -29.771 12.681 36.592 1.00 73.12 223 ALA A CA 1
ATOM 1856 C C . ALA A 1 223 ? -28.893 11.539 36.051 1.00 73.12 223 ALA A C 1
ATOM 1858 O O . ALA A 1 223 ? -27.678 11.699 35.895 1.00 73.12 223 ALA A O 1
ATOM 1859 N N . GLU A 1 224 ? -29.494 10.385 35.756 1.00 70.88 224 GLU A N 1
ATOM 1860 C CA . GLU A 1 224 ? -28.791 9.228 35.204 1.00 70.88 224 GLU A CA 1
ATOM 1861 C C . GLU A 1 224 ? -28.419 9.445 33.728 1.00 70.88 224 GLU A C 1
ATOM 1863 O O . GLU A 1 224 ? -27.285 9.165 33.326 1.00 70.88 224 GLU A O 1
ATOM 1868 N N . GLU A 1 225 ? -29.322 10.042 32.947 1.00 72.75 225 GLU A N 1
ATOM 1869 C CA . GLU A 1 225 ? -29.080 10.450 31.561 1.00 72.75 225 GLU A CA 1
ATOM 1870 C C . GLU A 1 225 ? -27.996 11.536 31.465 1.00 72.75 225 GLU A C 1
ATOM 1872 O O . GLU A 1 225 ? -27.045 11.406 30.687 1.00 72.75 225 GLU A O 1
ATOM 1877 N N . LEU A 1 226 ? -28.053 12.561 32.326 1.00 73.75 226 LEU A N 1
ATOM 1878 C CA . LEU A 1 226 ? -27.038 13.615 32.388 1.00 73.75 226 LEU A CA 1
ATOM 1879 C C . LEU A 1 226 ? -25.653 13.035 32.721 1.00 73.75 226 LEU A C 1
ATOM 1881 O O . LEU A 1 226 ? -24.646 13.411 32.112 1.00 73.75 226 LEU A O 1
ATOM 1885 N N . LYS A 1 227 ? -25.585 12.077 33.654 1.00 76.19 227 LYS A N 1
ATOM 1886 C CA . LYS A 1 227 ? -24.341 11.385 34.025 1.00 76.19 227 LYS A CA 1
ATOM 1887 C C . LYS A 1 227 ? -23.793 10.542 32.872 1.00 76.19 227 LYS A C 1
ATOM 1889 O O . LYS A 1 227 ? -22.583 10.551 32.631 1.00 76.19 227 LYS A O 1
ATOM 1894 N N . PHE A 1 228 ? -24.663 9.849 32.139 1.00 75.12 228 PHE A N 1
ATOM 1895 C CA . PHE A 1 228 ? -24.291 9.080 30.952 1.00 75.12 228 PHE A CA 1
ATOM 1896 C C . PHE A 1 228 ? -23.729 9.982 29.841 1.00 75.12 228 PHE A C 1
ATOM 1898 O O . PHE A 1 228 ? -22.603 9.764 29.385 1.00 75.12 228 PHE A O 1
ATOM 1905 N N . LEU A 1 229 ? -24.445 11.050 29.477 1.00 75.12 229 LEU A N 1
ATOM 1906 C CA . LEU A 1 229 ? -24.011 12.017 28.464 1.00 75.12 229 LEU A CA 1
ATOM 1907 C C . LEU A 1 229 ? -22.696 12.708 28.853 1.00 75.12 229 LEU A C 1
ATOM 1909 O O . LEU A 1 229 ? -21.800 12.852 28.017 1.00 75.12 229 LEU A O 1
ATOM 1913 N N . THR A 1 230 ? -22.529 13.064 30.130 1.00 77.06 230 THR A N 1
ATOM 1914 C CA . THR A 1 230 ? -21.287 13.668 30.644 1.00 77.06 230 THR A CA 1
ATOM 1915 C C . THR A 1 230 ? -20.102 12.710 30.506 1.00 77.06 230 THR A C 1
ATOM 1917 O O . THR A 1 230 ? -19.032 13.107 30.040 1.00 77.06 230 THR A O 1
ATOM 1920 N N . ASN A 1 231 ? -20.285 11.426 30.826 1.00 75.06 231 ASN A N 1
ATOM 1921 C CA . ASN A 1 231 ? -19.248 10.409 30.640 1.00 75.06 231 ASN A CA 1
ATOM 1922 C C . ASN A 1 231 ? -18.898 10.198 29.157 1.00 75.06 231 ASN A C 1
ATOM 1924 O O . ASN A 1 231 ? -17.716 10.103 28.810 1.00 75.06 231 ASN A O 1
ATOM 1928 N N . CYS A 1 232 ? -19.894 10.185 28.265 1.00 70.62 232 CYS A N 1
ATOM 1929 C CA . CYS A 1 232 ? -19.679 10.132 26.817 1.00 70.62 232 CYS A CA 1
ATOM 1930 C C . CYS A 1 232 ? -18.885 11.345 26.307 1.00 70.62 232 CYS A C 1
ATOM 1932 O O . CYS A 1 232 ? -17.940 11.170 25.530 1.00 70.62 232 CYS A O 1
ATOM 1934 N N . ALA A 1 233 ? -19.211 12.553 26.779 1.00 72.12 233 ALA A N 1
ATOM 1935 C CA . ALA A 1 233 ? -18.511 13.787 26.428 1.00 72.12 233 ALA A CA 1
ATOM 1936 C C . ALA A 1 233 ? -17.058 13.796 26.934 1.00 72.12 233 ALA A C 1
ATOM 1938 O O . ALA A 1 233 ? -16.151 14.195 26.202 1.00 72.12 233 ALA A O 1
ATOM 1939 N N . ILE A 1 234 ? -16.802 13.297 28.150 1.00 73.19 234 ILE A N 1
ATOM 1940 C CA . ILE A 1 234 ? -15.443 13.157 28.699 1.00 73.19 234 ILE A CA 1
ATOM 1941 C C . ILE A 1 234 ? -14.615 12.177 27.857 1.00 73.19 234 ILE A C 1
ATOM 1943 O O . ILE A 1 234 ? -13.482 12.502 27.486 1.00 73.19 234 ILE A O 1
ATOM 1947 N N . LYS A 1 235 ? -15.179 11.012 27.497 1.00 70.38 235 LYS A N 1
ATOM 1948 C CA . LYS A 1 235 ? -14.514 10.031 26.621 1.00 70.38 235 LYS A CA 1
ATOM 1949 C C . LYS A 1 235 ? -14.203 10.635 25.241 1.00 70.38 235 LYS A C 1
ATOM 1951 O O . LYS A 1 235 ? -13.065 10.532 24.784 1.00 70.38 235 LYS A O 1
ATOM 1956 N N . HIS A 1 236 ? -15.150 11.348 24.624 1.00 69.19 236 HIS A N 1
ATOM 1957 C CA . HIS A 1 236 ? -14.930 12.040 23.344 1.00 69.19 236 HIS A CA 1
ATOM 1958 C C . HIS A 1 236 ? -13.854 13.116 23.440 1.00 69.19 236 HIS A C 1
ATOM 1960 O O . HIS A 1 236 ? -12.958 13.168 22.603 1.00 69.19 236 HIS A O 1
ATOM 1966 N N . ARG A 1 237 ? -13.881 13.944 24.489 1.00 68.88 237 ARG A N 1
ATOM 1967 C CA . ARG A 1 237 ? -12.867 14.981 24.709 1.00 68.88 237 ARG A CA 1
ATOM 1968 C C . ARG A 1 237 ? -11.473 14.383 24.883 1.00 68.88 237 ARG A C 1
ATOM 1970 O O . ARG A 1 237 ? -10.500 14.991 24.444 1.00 68.88 237 ARG A O 1
ATOM 1977 N N . HIS A 1 238 ? -11.362 13.208 25.503 1.00 68.44 238 HIS A N 1
ATOM 1978 C CA . HIS A 1 238 ? -10.092 12.498 25.635 1.00 68.44 238 HIS A CA 1
ATOM 1979 C C . HIS A 1 238 ? -9.569 12.005 24.278 1.00 68.44 238 HIS A C 1
ATOM 1981 O O . HIS A 1 238 ? -8.399 12.225 23.968 1.00 68.44 238 HIS A O 1
ATOM 1987 N N . ILE A 1 239 ? -10.439 11.415 23.450 1.00 66.31 239 ILE A N 1
ATOM 1988 C CA . ILE A 1 239 ? -10.101 10.993 22.082 1.00 66.31 239 ILE A CA 1
ATOM 1989 C C . ILE A 1 239 ? -9.688 12.208 21.240 1.00 66.31 239 ILE A C 1
ATOM 1991 O O . ILE A 1 239 ? -8.606 12.201 20.663 1.00 66.31 239 ILE A O 1
ATOM 1995 N N . ILE A 1 240 ? -10.481 13.285 21.245 1.00 65.75 240 ILE A N 1
ATOM 1996 C CA . ILE A 1 240 ? -10.189 14.522 20.502 1.00 65.75 240 ILE A CA 1
ATOM 1997 C C . ILE A 1 240 ? -8.861 15.126 20.956 1.00 65.75 240 ILE A C 1
ATOM 1999 O O . ILE A 1 240 ? -8.032 15.445 20.115 1.00 65.75 240 ILE A O 1
ATOM 2003 N N . ARG A 1 241 ? -8.604 15.244 22.267 1.00 63.50 241 ARG A N 1
ATOM 2004 C CA . ARG A 1 241 ? -7.311 15.744 22.765 1.00 63.50 241 ARG A CA 1
ATOM 2005 C C . ARG A 1 241 ? -6.150 14.896 22.270 1.00 63.50 241 ARG A C 1
ATOM 2007 O O . ARG A 1 241 ? -5.131 15.451 21.885 1.00 63.50 241 ARG A O 1
ATOM 2014 N N . LYS A 1 242 ? -6.296 13.572 22.266 1.00 61.16 242 LYS A N 1
ATOM 2015 C CA . LYS A 1 242 ? -5.244 12.686 21.771 1.00 61.16 242 LYS A CA 1
ATOM 2016 C C . LYS A 1 242 ? -5.069 12.737 20.254 1.00 61.16 242 LYS A C 1
ATOM 2018 O O . LYS A 1 242 ? -3.960 12.508 19.809 1.00 61.16 242 LYS A O 1
ATOM 2023 N N . VAL A 1 243 ? -6.110 13.052 19.483 1.00 57.53 243 VAL A N 1
ATOM 2024 C CA . VAL A 1 243 ? -6.034 13.207 18.018 1.00 57.53 243 VAL A CA 1
ATOM 2025 C C . VAL A 1 243 ? -5.509 14.588 17.609 1.00 57.53 243 VAL A C 1
ATOM 2027 O O . VAL A 1 243 ? -4.741 14.679 16.665 1.00 57.53 243 VAL A O 1
ATOM 2030 N N . VAL A 1 244 ? -5.879 15.658 18.321 1.00 51.62 244 VAL A N 1
ATOM 2031 C CA . VAL A 1 244 ? -5.451 17.045 18.034 1.00 51.62 244 VAL A CA 1
ATOM 2032 C C . VAL A 1 244 ? -3.996 17.307 18.449 1.00 51.62 244 VAL A C 1
ATOM 2034 O O . VAL A 1 244 ? -3.366 18.222 17.932 1.00 51.62 244 VAL A O 1
ATOM 2037 N N . LEU A 1 245 ? -3.456 16.515 19.379 1.00 45.84 245 LEU A N 1
ATOM 2038 C CA . LEU A 1 245 ? -2.054 16.589 19.812 1.00 45.84 245 LEU A CA 1
ATOM 2039 C C . LEU A 1 245 ? -1.102 15.699 18.978 1.00 45.84 245 LEU A C 1
ATOM 2041 O O . LEU A 1 245 ? 0.067 15.577 19.343 1.00 45.84 245 LEU A O 1
ATOM 2045 N N . ILE A 1 246 ? -1.593 15.070 17.900 1.00 44.66 246 ILE A N 1
ATOM 2046 C CA . ILE A 1 24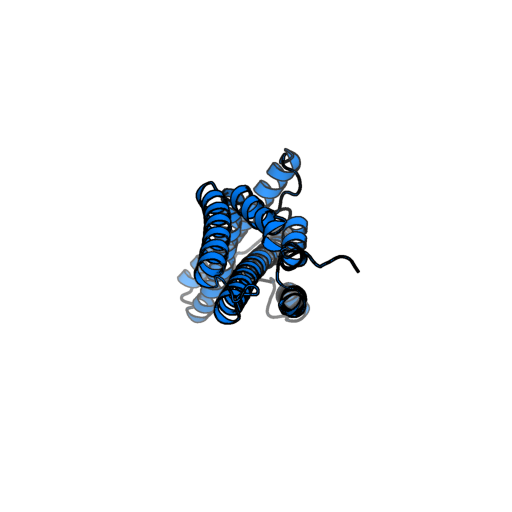6 ? -0.824 14.288 16.909 1.00 44.66 246 ILE A CA 1
ATOM 2047 C C . ILE A 1 246 ? -0.529 15.160 15.680 1.00 44.66 246 ILE A C 1
ATOM 2049 O O . ILE A 1 246 ? 0.616 15.099 15.166 1.00 44.66 246 ILE A O 1
#

pLDDT: mean 81.44, std 9.32, range [44.66, 92.69]

Radius of gyration: 24.23 Å; Cα contacts (8 Å, |Δi|>4): 164; chains: 1; bounding box: 60×33×73 Å

Secondary structure (DSSP, 8-state):
-PPPPGGGGGHHHHHHHHHTT-S--SSS--HHHHHHHHHHHHHHHHHHHHHHHHHHHHHHHT-HHHHHHHHHHHHHHHHHHHHHHHHHHHHHHHHHHHHHTT-HHHH---GGGHHHHHHHHHHHHHHHHHHHHHHHHHHHHHHTHHHH-TT-SSSS---S---HHHHHHHHHHHHHHHHHHHHHHHHHHHHHHHHHHHHHHHHHHHHHHHHT---S-TT-HHHHHHHHHHHHHHHHHHHHHHHHT-

Nearest PDB structures (foldseek):
  5c5b-assembly2_C  TM=2.242E-01  e=1.409E+00  Homo sapiens
  7aan-assembly1_B  TM=2.414E-01  e=6.436E+00  Homo sapiens

Organism: Rhynchophorus ferrugineus (NCBI:txid354439)

InterPro domains:
  IPR004117 Olfactory receptor, insect [PF02949] (71-241)
  IPR004117 Olfactory receptor, insect [PTHR21137] (3-241)

Mean predicted aligned error: 8.42 Å

Foldseek 3Di:
DDQDFLLLLLVLLLVLCVVLLLADPDPDDDPVSVVVLVVLLVLLVVLLVQLVVQLVVCVVVVVVVVNVVSVVVSVLSVVLSVVSVVCSVCNVLLVLVSVVSVDVVLVPAPPVCSVVSVVLSVVLVVCSVVVLVVVLVVLVCLLCCVVPDVVDLASDDGDDDDDPVRSVVSNVSCNSSSNSSVSNVSSVVSNVVSSVSSVVSSVVSVVCCLVVDDQPDPVCRPVSNVVVVVVVVVSVVVVVVSSVVD

Solvent-accessible surface area (backbone atoms only — not comparable to full-atom values): 13722 Å² total; per-residue (Å²): 130,83,82,87,55,67,45,59,28,42,48,62,28,51,53,48,27,37,73,69,60,71,45,72,88,54,99,64,81,49,71,67,57,52,53,51,46,51,50,52,54,49,50,42,51,54,50,53,48,54,50,51,52,40,50,53,53,34,58,76,68,67,40,64,69,62,41,57,58,48,49,56,52,47,53,53,53,53,50,23,51,50,52,52,54,52,40,74,76,40,48,67,48,54,50,53,57,50,56,55,45,66,38,68,78,78,69,72,57,62,76,92,51,49,61,56,55,51,50,51,34,51,49,38,39,49,53,45,51,53,50,50,53,54,48,52,51,51,51,52,52,49,55,45,38,40,80,80,31,96,86,35,93,38,59,64,84,71,83,73,94,58,59,77,69,50,48,56,51,49,46,53,46,49,52,51,38,54,54,51,38,51,52,50,41,47,24,48,54,45,38,51,51,36,50,53,51,51,53,51,50,54,48,51,52,48,52,49,52,62,74,66,60,70,67,85,51,81,91,50,40,66,64,51,49,52,52,49,53,51,52,52,49,52,54,49,50,52,51,49,52,60,60,75,76,92

Sequence (246 aa):
MEPLKWKNAFKTSQSLLTWCEVWILDKKRTWISNIKTTFFALATIIFDITLLMEMQLLFNRRDYEAISIHLATLSLYVGFTIKIIMFMRKTEQLRNLIELFDWPGLDDIPAQFQQNKTRSIMSSNFISRFYFITVSFNITLYLNRPLYSSYFEYPIEFSYPLPYWGKYCLIALQVFCVYYTVLVGIAFDLLHASLARTATELLDILCKTITSFKPVNKDNPEAEELKFLTNCAIKHRHIIRKVVLI